Protein AF-A0A165U781-F1 (afdb_monomer_lite)

pLDDT: mean 75.06, std 23.75, range [28.5, 98.06]

Radius of gyration: 26.91 Å; chains: 1; bounding box: 70×57×86 Å

Foldseek 3Di:
DDDDDDDDDDDDDDDDDDDDDDDDDDDDDDDDDDDDDDDDDDPPDPPPPPPPDPPDDDDDPCVVQPQWDWDAQVVVCVVVVDQALAPLGDGRVVLVVVVWTWTARPVQRKIWIKDQDQAPPPRGRMDIWIDHNNATACPVQFPDKDWAPAQDQDLLVVQQVVLQVCCVPPVVVSVQQVQADPVNPGGGSAFRCDADPVNHRQWGWAAGQVRTMITIGGPVVDVSRPPRGHRSHD

Secondary structure (DSSP, 8-state):
---------------------------------------S-PPPP--------PPPPPPPGGGG-TT-EEE-HHHHHHHHSSSSSSTTSPPHHHHHHTT-EEEEETTTTEEEEEEE---TTT--SEEEEEEETTEE--GGGEEEEEE-S---S-HHHHHHHHHHHHHHH-HHHHHHTT-B-TTSSSB-SSS---B-TTS-BSEEEEE-TTSSEEEEEEHHHHHHSTT-S--S--

Structure (mmCIF, N/CA/C/O backbone):
data_AF-A0A165U781-F1
#
_entry.id   AF-A0A165U781-F1
#
loop_
_atom_site.group_PDB
_atom_site.id
_atom_site.type_symbol
_atom_site.label_atom_id
_atom_site.label_alt_id
_atom_site.label_comp_id
_atom_site.label_asym_id
_atom_site.label_entity_id
_atom_site.label_seq_id
_atom_site.pdbx_PDB_ins_code
_atom_site.Cartn_x
_atom_site.Cartn_y
_atom_site.Cartn_z
_atom_site.occupancy
_atom_site.B_iso_or_equiv
_atom_site.auth_seq_id
_atom_site.auth_comp_id
_atom_site.auth_asym_id
_atom_site.auth_atom_id
_atom_site.pdbx_PDB_model_num
ATOM 1 N N . MET A 1 1 ? 50.140 -21.706 -36.410 1.00 36.38 1 MET A N 1
ATOM 2 C CA . MET A 1 1 ? 50.525 -22.223 -35.077 1.00 36.38 1 MET A CA 1
ATOM 3 C C . MET A 1 1 ? 49.752 -21.396 -34.053 1.00 36.38 1 MET A C 1
ATOM 5 O O . MET A 1 1 ? 49.933 -20.193 -34.049 1.00 36.38 1 MET A O 1
ATOM 9 N N . ALA A 1 2 ? 48.592 -21.900 -33.607 1.00 35.91 2 ALA A N 1
ATOM 10 C CA . ALA A 1 2 ? 48.326 -22.476 -32.269 1.00 35.91 2 ALA A CA 1
ATOM 11 C C . ALA A 1 2 ? 48.267 -21.397 -31.165 1.00 35.91 2 ALA A C 1
ATOM 13 O O . ALA A 1 2 ? 49.203 -20.626 -31.047 1.00 35.91 2 ALA A O 1
ATOM 14 N N . LYS A 1 3 ? 47.258 -21.278 -30.295 1.00 32.19 3 LYS A N 1
ATOM 15 C CA . LYS A 1 3 ? 45.955 -21.936 -30.074 1.00 32.19 3 LYS A CA 1
ATOM 16 C C . LYS A 1 3 ? 45.209 -21.013 -29.083 1.00 32.19 3 LYS A C 1
ATOM 18 O O . LYS A 1 3 ? 45.842 -20.516 -28.157 1.00 32.19 3 LYS A O 1
ATOM 23 N N . ALA A 1 4 ? 43.901 -20.806 -29.238 1.00 40.91 4 ALA A N 1
ATOM 24 C CA . ALA A 1 4 ? 43.060 -20.287 -28.152 1.00 40.91 4 ALA A CA 1
ATOM 25 C C . ALA A 1 4 ? 42.870 -21.361 -27.062 1.00 40.91 4 ALA A C 1
ATOM 27 O O . ALA A 1 4 ? 43.065 -22.553 -27.335 1.00 40.91 4 ALA A O 1
ATOM 28 N N . PRO A 1 5 ? 42.379 -20.964 -25.879 1.00 43.28 5 PRO A N 1
ATOM 29 C CA . PRO A 1 5 ? 41.155 -21.611 -25.423 1.00 43.28 5 PRO A CA 1
ATOM 30 C C . PRO A 1 5 ? 40.066 -20.635 -24.960 1.00 43.28 5 PRO A C 1
ATOM 32 O O . PRO A 1 5 ? 40.296 -19.642 -24.276 1.00 43.28 5 PRO A O 1
ATOM 35 N N . SER A 1 6 ? 38.853 -21.007 -25.358 1.00 33.31 6 SER A N 1
ATOM 36 C CA . SER A 1 6 ? 37.543 -20.625 -24.842 1.00 33.31 6 SER A CA 1
ATOM 37 C C . SER A 1 6 ? 37.203 -21.352 -23.536 1.00 33.31 6 SER A C 1
ATOM 39 O O . SER A 1 6 ? 37.599 -22.507 -23.416 1.00 33.31 6 SER A O 1
ATOM 41 N N . SER A 1 7 ? 36.357 -20.744 -22.690 1.00 32.75 7 SER A N 1
ATOM 42 C CA . SER A 1 7 ? 35.193 -21.325 -21.961 1.00 32.75 7 SER A CA 1
ATOM 43 C C . SER A 1 7 ? 35.008 -20.589 -20.623 1.00 32.75 7 SER A C 1
ATOM 45 O O . SER A 1 7 ? 35.910 -20.585 -19.797 1.00 32.75 7 SER A O 1
ATOM 47 N N . ALA A 1 8 ? 33.955 -19.790 -20.433 1.00 32.81 8 ALA A N 1
ATOM 48 C CA . ALA A 1 8 ? 32.618 -20.209 -19.990 1.00 32.81 8 ALA A CA 1
ATOM 49 C C . ALA A 1 8 ? 32.617 -20.882 -18.602 1.00 32.81 8 ALA A C 1
ATOM 51 O O . ALA A 1 8 ? 32.912 -22.065 -18.487 1.00 32.81 8 ALA A O 1
ATOM 52 N N . ALA A 1 9 ? 32.194 -20.142 -17.572 1.00 33.59 9 ALA A N 1
ATOM 53 C CA . ALA A 1 9 ? 31.744 -20.703 -16.300 1.00 33.59 9 ALA A CA 1
ATOM 54 C C . ALA A 1 9 ? 30.289 -20.270 -16.063 1.00 33.59 9 ALA A C 1
ATOM 56 O O . ALA A 1 9 ? 30.001 -19.149 -15.652 1.00 33.59 9 ALA A O 1
ATOM 57 N N . ARG A 1 10 ? 29.370 -21.180 -16.401 1.00 29.84 10 ARG A N 1
ATOM 58 C CA . ARG A 1 10 ? 27.983 -21.209 -15.933 1.00 29.84 10 ARG A CA 1
ATOM 59 C C . ARG A 1 10 ? 27.985 -22.027 -14.643 1.00 29.84 10 ARG A C 1
ATOM 61 O O . ARG A 1 10 ? 28.418 -23.171 -14.695 1.00 29.84 10 ARG A O 1
ATOM 68 N N . ASN A 1 11 ? 27.472 -21.496 -13.536 1.00 34.00 11 ASN A N 1
ATOM 69 C CA . ASN A 1 11 ? 27.110 -22.328 -12.386 1.00 34.00 11 ASN A CA 1
ATOM 70 C C . ASN A 1 11 ? 25.587 -22.458 -12.324 1.00 34.00 11 ASN A C 1
ATOM 72 O O . ASN A 1 11 ? 24.882 -21.554 -11.880 1.00 34.00 11 ASN A O 1
ATOM 76 N N . ALA A 1 12 ? 25.111 -23.597 -12.826 1.00 34.72 12 ALA A N 1
ATOM 77 C CA . ALA A 1 12 ? 23.836 -24.206 -12.469 1.00 34.72 12 ALA A CA 1
ATOM 78 C C . ALA A 1 12 ? 24.058 -25.117 -11.243 1.00 34.72 12 ALA A C 1
ATOM 80 O O . ALA A 1 12 ? 25.165 -25.609 -11.035 1.00 34.72 12 ALA A O 1
ATOM 81 N N . GLY A 1 13 ? 23.026 -25.275 -10.412 1.00 28.66 13 GLY A N 1
ATOM 82 C CA . GLY A 1 13 ? 23.136 -25.784 -9.042 1.00 28.66 13 GLY A CA 1
ATOM 83 C C . GLY A 1 13 ? 22.964 -27.290 -8.830 1.00 28.66 13 GLY A C 1
ATOM 84 O O . GLY A 1 13 ? 22.959 -28.060 -9.778 1.00 28.66 13 GLY A O 1
ATOM 85 N N . GLN A 1 14 ? 22.813 -27.658 -7.550 1.00 33.97 14 GLN A N 1
ATOM 86 C CA . GLN A 1 14 ? 22.160 -28.846 -6.954 1.00 33.97 14 GLN A CA 1
ATOM 87 C C . GLN A 1 14 ? 22.573 -28.876 -5.466 1.00 33.97 14 GLN A C 1
ATOM 89 O O . GLN A 1 14 ? 23.747 -28.748 -5.147 1.00 33.97 14 GLN A O 1
ATOM 94 N N . ALA A 1 15 ? 21.641 -28.724 -4.521 1.00 33.38 15 ALA A N 1
ATOM 95 C CA . ALA A 1 15 ? 20.862 -29.789 -3.873 1.00 33.38 15 ALA A CA 1
ATOM 96 C C . ALA A 1 15 ? 21.720 -30.786 -3.066 1.00 33.38 15 ALA A C 1
ATOM 98 O O . ALA A 1 15 ? 22.524 -31.521 -3.627 1.00 33.38 15 ALA A O 1
ATOM 99 N N . GLY A 1 16 ? 21.487 -30.851 -1.749 1.00 30.92 16 GLY A N 1
ATOM 100 C CA . GLY A 1 16 ? 22.090 -31.856 -0.873 1.00 30.92 16 GLY A CA 1
ATOM 101 C C . GLY A 1 16 ? 21.626 -31.750 0.580 1.00 30.92 16 GLY A C 1
ATOM 102 O O . GLY A 1 16 ? 22.314 -31.175 1.415 1.00 30.92 16 GLY A O 1
ATOM 103 N N . LEU A 1 17 ? 20.453 -32.318 0.874 1.00 33.53 17 LEU A N 1
ATOM 104 C CA . LEU A 1 17 ? 20.051 -32.746 2.217 1.00 33.53 17 LEU A CA 1
ATOM 105 C C . LEU A 1 17 ? 21.081 -33.752 2.752 1.00 33.53 17 LEU A C 1
ATOM 107 O O . LEU A 1 17 ? 21.297 -34.785 2.122 1.00 33.53 17 LEU A O 1
ATOM 111 N N . ILE A 1 18 ? 21.652 -33.506 3.933 1.00 40.34 18 ILE A N 1
ATOM 112 C CA . ILE A 1 18 ? 22.338 -34.548 4.707 1.00 40.34 18 ILE A CA 1
ATOM 113 C C . ILE A 1 18 ? 21.689 -34.629 6.085 1.00 40.34 18 ILE A C 1
ATOM 115 O O . ILE A 1 18 ? 21.913 -33.806 6.969 1.00 40.34 18 ILE A O 1
ATOM 119 N N . ALA A 1 19 ? 20.862 -35.660 6.239 1.00 37.53 19 ALA A N 1
ATOM 120 C CA . ALA A 1 19 ? 20.465 -36.206 7.521 1.00 37.53 19 ALA A CA 1
ATOM 121 C C . ALA A 1 19 ? 21.636 -37.012 8.104 1.00 37.53 19 ALA A C 1
ATOM 123 O O . ALA A 1 19 ? 22.168 -37.904 7.446 1.00 37.53 19 ALA A O 1
ATOM 124 N N . GLY A 1 20 ? 22.005 -36.734 9.355 1.00 35.28 20 GLY A N 1
ATOM 125 C CA . GLY A 1 20 ? 22.945 -37.540 10.130 1.00 35.28 20 GLY A CA 1
ATOM 126 C C . GLY A 1 20 ? 22.357 -37.881 11.496 1.00 35.28 20 GLY A C 1
ATOM 127 O O . GLY A 1 20 ? 22.371 -37.053 12.401 1.00 35.28 20 GLY A O 1
ATOM 128 N N . ARG A 1 21 ? 21.837 -39.105 11.651 1.00 35.78 21 ARG A N 1
ATOM 129 C CA . ARG A 1 21 ? 21.596 -39.753 12.954 1.00 35.78 21 ARG A CA 1
ATOM 130 C C . ARG A 1 21 ? 22.806 -40.619 13.315 1.00 35.78 21 ARG A C 1
ATOM 132 O O . ARG A 1 21 ? 23.183 -41.463 12.507 1.00 35.78 21 ARG A O 1
ATOM 139 N N . LYS A 1 22 ? 23.310 -40.481 14.546 1.00 39.16 22 LYS A N 1
ATOM 140 C CA . LYS A 1 22 ? 23.867 -41.525 15.448 1.00 39.16 22 LYS A CA 1
ATOM 141 C C . LYS A 1 22 ? 24.283 -40.809 16.749 1.00 39.16 22 LYS A C 1
ATOM 143 O O . LYS A 1 22 ? 25.059 -39.871 16.680 1.00 39.16 22 LYS A O 1
ATOM 148 N N . ALA A 1 23 ? 23.592 -40.970 17.879 1.00 34.06 23 ALA A N 1
ATOM 149 C CA . ALA A 1 23 ? 23.530 -42.114 18.801 1.00 34.06 23 ALA A CA 1
ATOM 150 C C . ALA A 1 23 ? 24.778 -42.273 19.700 1.00 34.06 23 ALA A C 1
ATOM 152 O O . ALA A 1 23 ? 25.828 -42.675 19.213 1.00 34.06 23 ALA A O 1
ATOM 153 N N . GLY A 1 24 ? 24.568 -42.072 21.012 1.00 28.50 24 GLY A N 1
ATOM 154 C CA . GLY A 1 24 ? 25.141 -42.890 22.094 1.00 28.50 24 GLY A CA 1
ATOM 155 C C . GLY A 1 24 ? 26.346 -42.337 22.865 1.00 28.50 24 GLY A C 1
ATOM 156 O O . GLY A 1 24 ? 27.416 -42.177 22.291 1.00 28.50 24 GLY A O 1
ATOM 157 N N . GLY A 1 25 ? 26.192 -42.167 24.187 1.00 29.12 25 GLY A N 1
ATOM 158 C CA . GLY A 1 25 ? 27.313 -42.087 25.136 1.00 29.12 25 GLY A CA 1
ATOM 159 C C . GLY A 1 25 ? 27.003 -41.358 26.448 1.00 29.12 25 GLY A C 1
ATOM 160 O O . GLY A 1 25 ? 27.293 -40.174 26.568 1.00 29.12 25 GLY A O 1
ATOM 161 N N . GLU A 1 26 ? 26.422 -42.065 27.422 1.00 35.25 26 GLU A N 1
ATOM 162 C CA . GLU A 1 26 ? 26.270 -41.643 28.825 1.00 35.25 26 GLU A CA 1
ATOM 163 C C . GLU A 1 26 ? 27.614 -41.369 29.522 1.00 35.25 26 GLU A C 1
ATOM 165 O O . GLU A 1 26 ? 28.570 -42.122 29.350 1.00 35.25 26 GLU A O 1
ATOM 170 N N . ALA A 1 27 ? 27.626 -40.401 30.445 1.00 38.78 27 ALA A N 1
ATOM 171 C CA . ALA A 1 27 ? 28.358 -40.533 31.705 1.00 38.78 27 ALA A CA 1
ATOM 172 C C . ALA A 1 27 ? 27.683 -39.692 32.799 1.00 38.78 27 ALA A C 1
ATOM 174 O O . ALA A 1 27 ? 27.652 -38.463 32.762 1.00 38.78 27 ALA A O 1
ATOM 175 N N . ALA A 1 28 ? 27.128 -40.407 33.771 1.00 37.09 28 ALA A N 1
ATOM 176 C CA . ALA A 1 28 ? 26.510 -39.906 34.983 1.00 37.09 28 ALA A CA 1
ATOM 177 C C . ALA A 1 28 ? 27.501 -39.195 35.916 1.00 37.09 28 ALA A C 1
ATOM 179 O O . ALA A 1 28 ? 28.633 -39.648 36.079 1.00 37.09 28 ALA A O 1
ATOM 180 N N . ARG A 1 29 ? 27.008 -38.201 36.667 1.00 34.09 29 ARG A N 1
ATOM 181 C CA . ARG A 1 29 ? 27.360 -38.019 38.085 1.00 34.09 29 ARG A CA 1
ATOM 182 C C . ARG A 1 29 ? 26.133 -37.573 38.883 1.00 34.09 29 ARG A C 1
ATOM 184 O O . ARG A 1 29 ? 25.660 -36.450 38.751 1.00 34.09 29 ARG A O 1
ATOM 191 N N . LEU A 1 30 ? 25.644 -38.495 39.711 1.00 35.12 30 LEU A N 1
ATOM 192 C CA . LEU A 1 30 ? 24.785 -38.238 40.864 1.00 35.12 30 LEU A CA 1
ATOM 193 C C . LEU A 1 30 ? 25.533 -37.400 41.914 1.00 35.12 30 LEU A C 1
ATOM 195 O O . LEU A 1 30 ? 26.701 -37.674 42.182 1.00 35.12 30 LEU A O 1
ATOM 199 N N . ASN A 1 31 ? 24.837 -36.478 42.584 1.00 35.00 31 ASN A N 1
ATOM 200 C CA . ASN A 1 31 ? 24.533 -36.607 44.018 1.00 35.00 31 ASN A CA 1
ATOM 201 C C . ASN A 1 31 ? 23.748 -35.397 44.539 1.00 35.00 31 ASN A C 1
ATOM 203 O O . ASN A 1 31 ? 24.154 -34.253 44.371 1.00 35.00 31 ASN A O 1
ATOM 207 N N . GLY A 1 32 ? 22.644 -35.684 45.225 1.00 31.70 32 GLY A N 1
ATOM 208 C CA . GLY A 1 32 ? 21.801 -34.693 45.888 1.00 31.70 32 GLY A CA 1
ATOM 209 C C . GLY A 1 32 ? 20.478 -35.300 46.339 1.00 31.70 32 GLY A C 1
ATOM 210 O O . GLY A 1 32 ? 19.420 -34.897 45.876 1.00 31.70 32 GLY A O 1
ATOM 211 N N . MET A 1 33 ? 20.550 -36.327 47.190 1.00 31.27 33 MET A N 1
ATOM 212 C CA . MET A 1 33 ? 19.399 -36.892 47.899 1.00 31.27 33 MET A CA 1
ATOM 213 C C . MET A 1 33 ? 18.635 -35.805 48.667 1.00 31.27 33 MET A C 1
ATOM 215 O O . MET A 1 33 ? 19.245 -35.033 49.395 1.00 31.27 33 MET A O 1
ATOM 219 N N . THR A 1 34 ? 17.304 -35.857 48.644 1.00 35.84 34 THR A N 1
ATOM 220 C CA . THR A 1 34 ? 16.501 -35.911 49.879 1.00 35.84 34 THR A CA 1
ATOM 221 C C . THR A 1 34 ? 15.148 -36.560 49.589 1.00 35.84 34 THR A C 1
ATOM 223 O O . THR A 1 34 ? 14.482 -36.282 48.597 1.00 35.84 34 THR A O 1
ATOM 226 N N . ASN A 1 35 ? 14.785 -37.494 50.465 1.00 35.50 35 ASN A N 1
ATOM 227 C CA . ASN A 1 35 ? 13.560 -38.279 50.427 1.00 35.50 35 ASN A CA 1
ATOM 228 C C . ASN A 1 35 ? 12.361 -37.447 50.902 1.00 35.50 35 ASN A C 1
ATOM 230 O O . ASN A 1 35 ? 12.387 -36.950 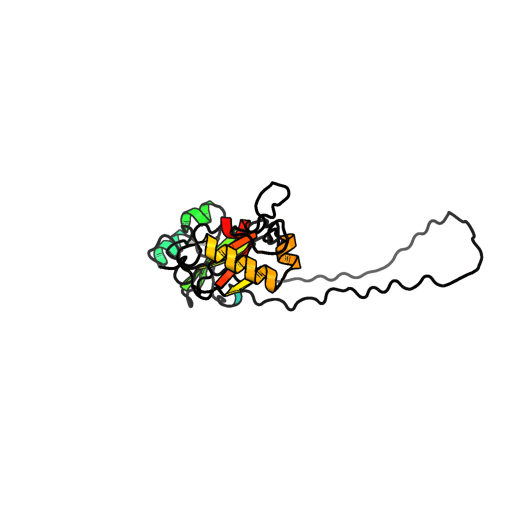52.026 1.00 35.50 35 ASN A O 1
ATOM 234 N N . ILE A 1 36 ? 11.268 -37.425 50.134 1.00 44.25 36 ILE A N 1
ATOM 235 C CA . ILE A 1 36 ? 9.923 -37.147 50.662 1.00 44.25 36 ILE A CA 1
ATOM 236 C C . ILE A 1 36 ? 9.016 -38.317 50.268 1.00 44.25 36 ILE A C 1
ATOM 238 O O . ILE A 1 36 ? 8.778 -38.592 49.094 1.00 44.25 36 ILE A O 1
ATOM 242 N N . LYS A 1 37 ? 8.560 -39.060 51.283 1.00 36.00 37 LYS A N 1
ATOM 243 C CA . LYS A 1 37 ? 7.610 -40.171 51.163 1.00 36.00 37 LYS A CA 1
ATOM 244 C C . LYS A 1 37 ? 6.183 -39.642 50.962 1.00 36.00 37 LYS A C 1
ATOM 246 O O . LYS A 1 37 ? 5.750 -38.768 51.698 1.00 36.00 37 LYS A O 1
ATOM 251 N N . LYS A 1 38 ? 5.471 -40.298 50.036 1.00 42.16 38 LYS A N 1
ATOM 252 C CA . LYS A 1 38 ? 4.045 -40.692 50.050 1.00 42.16 38 LYS A CA 1
ATOM 253 C C . LYS A 1 38 ? 3.028 -39.723 50.680 1.00 42.16 38 LYS A C 1
ATOM 255 O O . LYS A 1 38 ? 2.851 -39.727 51.892 1.00 42.16 38 LYS A O 1
ATOM 260 N N . ASN A 1 39 ? 2.232 -39.070 49.832 1.00 38.84 39 ASN A N 1
ATOM 261 C CA . ASN A 1 39 ? 0.776 -39.273 49.701 1.00 38.84 39 ASN A CA 1
ATOM 262 C C . ASN A 1 39 ? 0.147 -38.095 48.944 1.00 38.84 39 ASN A C 1
ATOM 264 O O . ASN A 1 39 ? 0.356 -36.946 49.314 1.00 38.84 39 ASN A O 1
ATOM 268 N N . GLY A 1 40 ? -0.704 -38.402 47.962 1.00 36.06 40 GLY A N 1
ATOM 269 C CA . GLY A 1 40 ? -1.699 -37.461 47.445 1.00 36.06 40 GLY A CA 1
ATOM 270 C C . GLY A 1 40 ? -1.471 -37.007 46.006 1.00 36.06 40 GLY A C 1
ATOM 271 O O . GLY A 1 40 ? -0.558 -36.243 45.742 1.00 36.06 40 GLY A O 1
ATOM 272 N N . LYS A 1 41 ? -2.391 -37.447 45.135 1.00 35.94 41 LYS A N 1
ATOM 273 C CA . LYS A 1 41 ? -2.795 -36.842 43.854 1.00 35.94 41 LYS A CA 1
ATOM 274 C C . LYS A 1 41 ? -1.693 -36.656 42.796 1.00 35.94 41 LYS A C 1
ATOM 276 O O . LYS A 1 41 ? -0.769 -35.869 42.951 1.00 35.94 41 LYS A O 1
ATOM 281 N N . ALA A 1 42 ? -1.846 -37.356 41.669 1.00 40.97 42 ALA A N 1
ATOM 282 C CA . ALA A 1 42 ? -1.139 -36.995 40.445 1.00 40.97 42 ALA A CA 1
ATOM 283 C C . ALA A 1 42 ? -1.383 -35.498 40.153 1.00 40.97 42 ALA A C 1
ATOM 285 O O . ALA A 1 42 ? -2.527 -35.058 40.306 1.00 40.97 42 ALA A O 1
ATOM 286 N N . PRO A 1 43 ? -0.356 -34.710 39.789 1.00 43.72 43 PRO A N 1
ATOM 287 C CA . PRO A 1 43 ? -0.583 -33.354 39.318 1.00 43.72 43 PRO A CA 1
ATOM 288 C C . PRO A 1 43 ? -1.440 -33.433 38.057 1.00 43.72 43 PRO A C 1
ATOM 290 O O . PRO A 1 43 ? -1.145 -34.222 37.155 1.00 43.72 43 PRO A O 1
ATOM 293 N N . ASP A 1 44 ? -2.520 -32.652 38.042 1.00 39.34 44 ASP A N 1
ATOM 294 C CA . ASP A 1 44 ? -3.390 -32.508 36.884 1.00 39.34 44 ASP A CA 1
ATOM 295 C C . ASP A 1 44 ? -2.528 -32.230 35.652 1.00 39.34 44 ASP A C 1
ATOM 297 O O . ASP A 1 44 ? -1.677 -31.334 35.634 1.00 39.34 44 ASP A O 1
ATOM 301 N N . VAL A 1 45 ? -2.719 -33.073 34.642 1.00 42.94 45 VAL A N 1
ATOM 302 C CA . VAL A 1 45 ? -2.111 -32.919 33.329 1.00 42.94 45 VAL A CA 1
ATOM 303 C C . VAL A 1 45 ? -2.518 -31.537 32.837 1.00 42.94 45 VAL A C 1
ATOM 305 O O . VAL A 1 45 ? -3.705 -31.258 32.686 1.00 42.94 45 VAL A O 1
ATOM 308 N N . ILE A 1 46 ? -1.534 -30.660 32.645 1.00 38.91 46 ILE A N 1
ATOM 309 C CA . ILE A 1 46 ? -1.744 -29.353 32.031 1.00 38.91 46 ILE A CA 1
ATOM 310 C C . ILE A 1 46 ? -2.291 -29.630 30.633 1.00 38.91 46 ILE A C 1
ATOM 312 O O . ILE A 1 46 ? -1.565 -30.089 29.746 1.00 38.91 46 ILE A O 1
ATOM 316 N N . ASP A 1 47 ? -3.592 -29.402 30.479 1.00 36.31 47 ASP A N 1
ATOM 317 C CA . ASP A 1 47 ? -4.283 -29.446 29.206 1.00 36.31 47 ASP A CA 1
ATOM 318 C C . ASP A 1 47 ? -3.644 -28.395 28.296 1.00 36.31 47 ASP A C 1
ATOM 320 O O . ASP A 1 47 ? -3.806 -27.186 28.460 1.00 36.31 47 ASP A O 1
ATOM 324 N N . SER A 1 48 ? -2.820 -28.870 27.370 1.00 39.34 48 SER A N 1
ATOM 325 C CA . SER A 1 48 ? -2.126 -28.060 26.370 1.00 39.34 48 SER A CA 1
ATOM 326 C C . SER A 1 48 ? -3.016 -27.846 25.141 1.00 39.34 48 SER A C 1
ATOM 328 O O . SER A 1 48 ? -2.536 -27.694 24.016 1.00 39.34 48 SER A O 1
ATOM 330 N N . SER A 1 49 ? -4.335 -27.780 25.336 1.00 40.34 49 SER A N 1
ATOM 331 C CA . SER A 1 49 ? -5.305 -27.421 24.308 1.00 40.34 49 SER A CA 1
ATOM 332 C C . SER A 1 49 ? -5.359 -25.903 24.091 1.00 40.34 49 SER A C 1
ATOM 334 O O . SER A 1 49 ? -6.360 -25.233 24.346 1.00 40.34 49 SER A O 1
ATOM 336 N N . SER A 1 50 ? -4.272 -25.311 23.602 1.00 41.50 50 SER A N 1
ATOM 337 C CA . SER A 1 50 ? -4.354 -24.030 22.879 1.00 41.50 50 SER A CA 1
ATOM 338 C C . SER A 1 50 ? -3.289 -23.936 21.790 1.00 41.50 50 SER A C 1
ATOM 340 O O . SER A 1 50 ? -2.672 -22.892 21.585 1.00 41.50 50 SER A O 1
ATOM 342 N N . ALA A 1 51 ? -3.065 -25.027 21.056 1.00 43.09 51 ALA A N 1
ATOM 343 C CA . ALA A 1 51 ? -2.423 -24.915 19.756 1.00 43.09 51 ALA A CA 1
ATOM 344 C C . ALA A 1 51 ? -3.344 -24.071 18.860 1.00 43.09 51 ALA A C 1
ATOM 346 O O . ALA A 1 51 ? -4.397 -24.540 18.422 1.00 43.09 51 ALA A O 1
ATOM 347 N N . LYS A 1 52 ? -2.981 -22.797 18.637 1.00 42.41 52 LYS A N 1
ATOM 348 C CA . LYS A 1 52 ? -3.614 -21.951 17.618 1.00 42.41 52 LYS A CA 1
ATOM 349 C C . LYS A 1 52 ? -3.643 -22.759 16.326 1.00 42.41 52 LYS A C 1
ATOM 351 O O . LYS A 1 52 ? -2.593 -23.133 15.808 1.00 42.41 52 LYS A O 1
ATOM 356 N N . LYS A 1 53 ? -4.849 -23.059 15.847 1.00 37.47 53 LYS A N 1
ATOM 357 C CA . LYS A 1 53 ? -5.083 -23.687 14.550 1.00 37.47 53 LYS A CA 1
ATOM 358 C C . LYS A 1 53 ? -4.290 -22.883 13.519 1.00 37.47 53 LYS A C 1
ATOM 360 O O . LYS A 1 53 ? -4.546 -21.692 13.374 1.00 37.47 53 LYS A O 1
ATOM 365 N N . ALA A 1 54 ? -3.288 -23.505 12.898 1.00 40.78 54 ALA A N 1
ATOM 366 C CA . ALA A 1 54 ? -2.487 -22.851 11.874 1.00 40.78 54 ALA A CA 1
ATOM 367 C C . ALA A 1 54 ? -3.442 -22.364 10.778 1.00 40.78 54 ALA A C 1
ATOM 369 O O . ALA A 1 54 ? -4.171 -23.170 10.191 1.00 40.78 54 ALA A O 1
ATOM 370 N N . GLU A 1 55 ? -3.510 -21.047 10.581 1.00 45.12 55 GLU A N 1
ATOM 371 C CA . GLU A 1 55 ? -4.278 -20.472 9.484 1.00 45.12 55 GLU A CA 1
ATOM 372 C C . GLU A 1 55 ? -3.738 -21.030 8.168 1.00 45.12 55 GLU A C 1
ATOM 374 O O . GLU A 1 55 ? -2.530 -21.202 7.989 1.00 45.12 55 GLU A O 1
ATOM 379 N N . THR A 1 56 ? -4.649 -21.362 7.256 1.00 46.25 56 THR A N 1
ATOM 380 C CA . THR A 1 56 ? -4.284 -21.781 5.906 1.00 46.25 56 THR A CA 1
ATOM 381 C C . THR A 1 56 ? -3.435 -20.672 5.275 1.00 46.25 56 THR A C 1
ATOM 383 O O . THR A 1 56 ? -3.833 -19.508 5.381 1.00 46.25 56 THR A O 1
ATOM 386 N N . PRO A 1 57 ? -2.288 -20.985 4.640 1.00 56.75 57 PRO A N 1
ATOM 387 C CA . PRO A 1 57 ? -1.460 -19.964 4.012 1.00 56.75 57 PRO A CA 1
ATOM 388 C C . PRO A 1 57 ? -2.306 -19.157 3.029 1.00 56.75 57 PRO A C 1
ATOM 390 O O . PRO A 1 57 ? -2.925 -19.727 2.127 1.00 56.75 57 PRO A O 1
ATOM 393 N N . LYS A 1 58 ? -2.377 -17.838 3.227 1.00 69.44 58 LYS A N 1
ATOM 394 C CA . LYS A 1 58 ? -2.984 -16.944 2.239 1.00 69.44 58 LYS A CA 1
ATOM 395 C C . LYS A 1 58 ? -2.146 -17.036 0.961 1.00 69.44 58 LYS A C 1
ATOM 397 O O . LYS A 1 58 ? -0.921 -16.987 1.039 1.00 69.44 58 LYS A O 1
ATOM 402 N N . LYS A 1 59 ? -2.809 -17.199 -0.188 1.00 81.06 59 LYS A N 1
ATOM 403 C CA . LYS A 1 59 ? -2.169 -17.090 -1.507 1.00 81.06 59 LYS A CA 1
ATOM 404 C C . LYS A 1 59 ? -1.493 -15.717 -1.597 1.00 81.06 59 LYS A C 1
ATOM 406 O O . LYS A 1 59 ? -2.136 -14.733 -1.233 1.00 81.06 59 LYS A O 1
ATOM 411 N N . SER A 1 60 ? -0.241 -15.665 -2.048 1.00 86.31 60 SER A N 1
ATOM 412 C CA . SER A 1 60 ? 0.462 -14.395 -2.238 1.00 86.31 60 SER A CA 1
ATOM 413 C C . SER A 1 60 ? -0.007 -13.741 -3.532 1.00 86.31 60 SER A C 1
ATOM 415 O O . SER A 1 60 ? -0.239 -14.418 -4.534 1.00 86.31 60 SER A O 1
ATOM 417 N N . VAL A 1 61 ? -0.092 -12.415 -3.547 1.00 86.69 61 VAL A N 1
ATOM 418 C CA . VAL A 1 61 ? -0.299 -11.625 -4.768 1.00 86.69 61 VAL A CA 1
ATOM 419 C C . VAL A 1 61 ? 0.790 -11.912 -5.807 1.00 86.69 61 VAL A C 1
ATOM 421 O O . VAL A 1 61 ? 0.533 -11.844 -7.005 1.00 86.69 61 VAL A O 1
ATOM 424 N N . LEU A 1 62 ? 2.003 -12.270 -5.381 1.00 89.50 62 LEU A N 1
ATOM 425 C CA . LEU A 1 62 ? 3.099 -12.611 -6.290 1.00 89.50 62 LEU A CA 1
ATOM 426 C C . LEU A 1 62 ? 2.829 -13.883 -7.103 1.00 89.50 62 LEU A C 1
ATOM 428 O O . LEU A 1 62 ? 3.372 -14.019 -8.199 1.00 89.50 62 LEU A O 1
ATOM 432 N N . ASP A 1 63 ? 1.960 -14.776 -6.617 1.00 91.44 63 ASP A N 1
ATOM 433 C CA . ASP A 1 63 ? 1.563 -15.990 -7.339 1.00 91.44 63 ASP A CA 1
ATOM 434 C C . ASP A 1 63 ? 0.793 -15.666 -8.639 1.00 91.44 63 ASP A C 1
ATOM 436 O O . ASP A 1 63 ? 0.685 -16.522 -9.518 1.00 91.44 63 ASP A O 1
ATOM 440 N N . ASP A 1 64 ? 0.277 -14.438 -8.785 1.00 92.69 64 ASP A N 1
ATOM 441 C CA . ASP A 1 64 ? -0.373 -13.949 -10.010 1.00 92.69 64 ASP A CA 1
ATOM 442 C C . ASP A 1 64 ? 0.627 -13.446 -11.072 1.00 92.69 64 ASP A C 1
ATOM 444 O O . ASP A 1 64 ? 0.229 -13.165 -12.203 1.00 92.69 64 ASP A O 1
ATOM 448 N N . TYR A 1 65 ? 1.925 -13.384 -10.741 1.00 94.31 65 TYR A N 1
ATOM 449 C CA . TYR A 1 65 ? 3.006 -12.914 -11.622 1.00 94.31 65 TYR A CA 1
ATOM 450 C C . TYR A 1 65 ? 4.129 -13.956 -11.761 1.00 94.31 65 TYR A C 1
ATOM 452 O O . TYR A 1 65 ? 5.295 -13.681 -11.444 1.00 94.31 65 TYR A O 1
ATOM 460 N N . PRO A 1 66 ? 3.817 -15.183 -12.221 1.00 95.38 66 PRO A N 1
ATOM 461 C CA . PRO A 1 66 ? 4.774 -16.289 -12.235 1.00 95.38 66 PRO A CA 1
ATOM 462 C C . PRO A 1 66 ? 5.951 -16.064 -13.197 1.00 95.38 66 PRO A C 1
ATOM 464 O O . PRO A 1 66 ? 6.977 -16.737 -13.081 1.00 95.38 66 PRO A O 1
ATOM 467 N N . ASN A 1 67 ? 5.825 -15.126 -14.143 1.00 96.31 67 ASN A N 1
ATOM 468 C CA . ASN A 1 67 ? 6.838 -14.834 -15.153 1.00 96.31 67 ASN A CA 1
ATOM 469 C C . ASN A 1 67 ? 7.665 -13.585 -14.822 1.00 96.31 67 ASN A C 1
ATOM 471 O O . ASN A 1 67 ? 8.521 -13.186 -15.623 1.00 96.31 67 ASN A O 1
ATOM 475 N N . ALA A 1 68 ? 7.467 -13.001 -13.636 1.00 97.06 68 ALA A N 1
ATOM 476 C CA . ALA A 1 68 ? 8.254 -11.888 -13.134 1.00 97.06 68 ALA A CA 1
ATOM 477 C C . ALA A 1 68 ? 9.737 -12.261 -13.012 1.00 97.06 68 ALA A C 1
ATOM 479 O O . ALA A 1 68 ? 10.127 -13.151 -12.252 1.00 97.06 68 ALA A O 1
ATOM 480 N N . LYS A 1 69 ? 10.595 -11.539 -13.736 1.00 97.25 69 LYS A N 1
ATOM 481 C CA . LYS A 1 69 ? 12.051 -11.745 -13.711 1.00 97.25 69 LYS A CA 1
ATOM 482 C C . LYS A 1 69 ? 12.780 -10.481 -13.273 1.00 97.25 69 LYS A C 1
ATOM 484 O O . LYS A 1 69 ? 12.324 -9.394 -13.629 1.00 97.25 69 LYS A O 1
ATOM 489 N N . PRO A 1 70 ? 13.907 -10.603 -12.545 1.00 98.00 70 PRO A N 1
ATOM 490 C CA . PRO A 1 70 ? 14.755 -9.462 -12.226 1.00 98.00 70 PRO A CA 1
ATOM 491 C C . PRO A 1 70 ? 15.138 -8.672 -13.480 1.00 98.00 70 PRO A C 1
ATOM 493 O O . PRO A 1 70 ? 15.453 -9.264 -14.515 1.00 98.00 70 PRO A O 1
ATOM 496 N N . ILE A 1 71 ? 15.118 -7.347 -13.378 1.00 97.94 71 ILE A N 1
ATOM 497 C CA . ILE A 1 71 ? 15.475 -6.422 -14.457 1.00 97.94 71 ILE A CA 1
ATOM 498 C C . ILE A 1 71 ? 16.128 -5.176 -13.857 1.00 97.94 71 ILE A C 1
ATOM 500 O O . ILE A 1 71 ? 15.774 -4.789 -12.745 1.00 97.94 71 ILE A O 1
ATOM 504 N N . SER A 1 72 ? 17.078 -4.564 -14.568 1.00 98.06 72 SER A N 1
ATOM 505 C CA . SER A 1 72 ? 17.670 -3.302 -14.117 1.00 98.06 72 SER A CA 1
ATOM 506 C C . SER A 1 72 ? 16.724 -2.124 -14.365 1.00 98.06 72 SER A C 1
ATOM 508 O O . SER A 1 72 ? 15.904 -2.166 -15.287 1.00 98.06 72 SER A O 1
ATOM 510 N N . ALA A 1 73 ? 16.867 -1.032 -13.611 1.00 97.56 73 ALA A N 1
ATOM 511 C CA . ALA A 1 73 ? 16.096 0.184 -13.857 1.00 97.56 73 ALA A CA 1
ATOM 512 C C . ALA A 1 73 ? 16.309 0.694 -15.282 1.00 97.56 73 ALA A C 1
ATOM 514 O O . ALA A 1 73 ? 15.345 1.054 -15.945 1.00 97.56 73 ALA A O 1
ATOM 515 N N . LYS A 1 74 ? 17.553 0.685 -15.772 1.00 97.62 74 LYS A N 1
ATOM 516 C CA . LYS A 1 74 ? 17.881 1.154 -17.123 1.00 97.62 74 LYS A CA 1
ATOM 517 C C . LYS A 1 74 ? 17.153 0.341 -18.196 1.00 97.62 74 LYS A C 1
ATOM 519 O O . LYS A 1 74 ? 16.535 0.933 -19.076 1.00 97.62 74 LYS A O 1
ATOM 524 N N . ASP A 1 75 ? 17.207 -0.987 -18.110 1.00 97.75 75 ASP A N 1
ATOM 525 C CA . ASP A 1 75 ? 16.564 -1.857 -19.102 1.00 97.75 75 ASP A CA 1
ATOM 526 C C . ASP A 1 75 ? 15.040 -1.728 -19.038 1.00 97.75 75 ASP A C 1
ATOM 528 O O . ASP A 1 75 ? 14.358 -1.807 -20.057 1.00 97.75 75 ASP A O 1
ATOM 532 N N . LEU A 1 76 ? 14.494 -1.503 -17.840 1.00 96.06 76 LEU A N 1
ATOM 533 C CA . LEU A 1 76 ? 13.069 -1.273 -17.654 1.00 96.06 76 LEU A CA 1
ATOM 534 C C . LEU A 1 76 ? 12.627 0.080 -18.233 1.00 96.06 76 LEU A C 1
ATOM 536 O O . LEU A 1 76 ? 11.585 0.138 -18.881 1.00 96.06 76 LEU A O 1
ATOM 540 N N . GLU A 1 77 ? 13.424 1.139 -18.057 1.00 96.31 77 GLU A N 1
ATOM 541 C CA . GLU A 1 77 ? 13.181 2.451 -18.673 1.00 96.31 77 GLU A CA 1
ATOM 542 C C . GLU A 1 77 ? 13.218 2.372 -20.203 1.00 96.31 77 GLU A C 1
ATOM 544 O O . GLU A 1 77 ? 12.333 2.912 -20.863 1.00 96.31 77 GLU A O 1
ATOM 549 N N . GLU A 1 78 ? 14.195 1.662 -20.772 1.00 96.25 78 GLU A N 1
ATOM 550 C CA . GLU A 1 78 ? 14.291 1.434 -22.219 1.00 96.25 78 GLU A CA 1
ATOM 551 C C . GLU A 1 78 ? 13.100 0.620 -22.741 1.00 96.25 78 GLU A C 1
ATOM 553 O O . GLU A 1 78 ? 12.513 0.955 -23.770 1.00 96.25 78 GLU A O 1
ATOM 558 N N . LYS A 1 79 ? 12.699 -0.418 -22.001 1.00 94.38 79 LYS A N 1
ATOM 559 C CA . LYS A 1 79 ? 11.603 -1.309 -22.385 1.00 94.38 79 LYS A CA 1
ATOM 560 C C . LYS A 1 79 ? 10.228 -0.650 -22.304 1.00 94.38 79 LYS A C 1
ATOM 562 O O . LYS A 1 79 ? 9.396 -0.887 -23.175 1.00 94.38 79 LYS A O 1
ATOM 567 N N . LEU A 1 80 ? 9.966 0.113 -21.245 1.00 92.12 80 LEU A N 1
ATOM 568 C CA . LEU A 1 80 ? 8.661 0.736 -21.006 1.00 92.12 80 LEU A CA 1
ATOM 569 C C . LEU A 1 80 ? 8.564 2.154 -21.579 1.00 92.12 80 LEU A C 1
ATOM 571 O O . LEU A 1 80 ? 7.465 2.694 -21.681 1.00 92.12 80 LEU A O 1
ATOM 575 N N . GLY A 1 81 ? 9.693 2.775 -21.934 1.00 93.06 81 GLY A N 1
ATOM 576 C CA . GLY A 1 81 ? 9.743 4.175 -22.358 1.00 93.06 81 GLY A CA 1
ATOM 577 C C . GLY A 1 81 ? 9.345 5.157 -21.249 1.00 93.06 81 GLY A C 1
ATOM 578 O O . GLY A 1 81 ? 8.952 6.287 -21.534 1.00 93.06 81 GLY A O 1
ATOM 579 N N . SER A 1 82 ? 9.402 4.732 -19.983 1.00 90.81 82 SER A N 1
ATOM 580 C CA . SER A 1 82 ? 8.974 5.497 -18.811 1.00 90.81 82 SER A CA 1
ATOM 581 C C . SER A 1 82 ? 9.974 5.356 -17.666 1.00 90.81 82 SER A C 1
ATOM 583 O O . SER A 1 82 ? 10.661 4.351 -17.550 1.00 90.81 82 SER A O 1
ATOM 585 N N . HIS A 1 83 ? 10.032 6.343 -16.769 1.00 93.12 83 HIS A N 1
ATOM 586 C CA . HIS A 1 83 ? 10.943 6.312 -15.611 1.00 93.12 83 HIS A CA 1
ATOM 587 C C . HIS A 1 83 ? 10.358 5.618 -14.365 1.00 93.12 83 HIS A C 1
ATOM 589 O O . HIS A 1 83 ? 10.998 5.588 -13.309 1.00 93.12 83 HIS A O 1
ATOM 595 N N . ASN A 1 84 ? 9.111 5.145 -14.439 1.00 91.19 84 ASN A N 1
ATOM 596 C CA . ASN A 1 84 ? 8.411 4.426 -13.376 1.00 91.19 84 ASN A CA 1
ATOM 597 C C . ASN A 1 84 ? 7.226 3.612 -13.930 1.00 91.19 84 ASN A C 1
ATOM 599 O O . ASN A 1 84 ? 6.838 3.759 -15.091 1.00 91.19 84 ASN A O 1
ATOM 603 N N . ALA A 1 85 ? 6.624 2.777 -13.080 1.00 90.75 85 ALA A N 1
ATOM 604 C CA . ALA A 1 85 ? 5.500 1.911 -13.442 1.00 90.75 85 ALA A CA 1
ATOM 605 C C . ALA A 1 85 ? 4.141 2.635 -13.522 1.00 90.75 85 ALA A C 1
ATOM 607 O O . ALA A 1 85 ? 3.106 1.979 -13.472 1.00 90.75 85 ALA A O 1
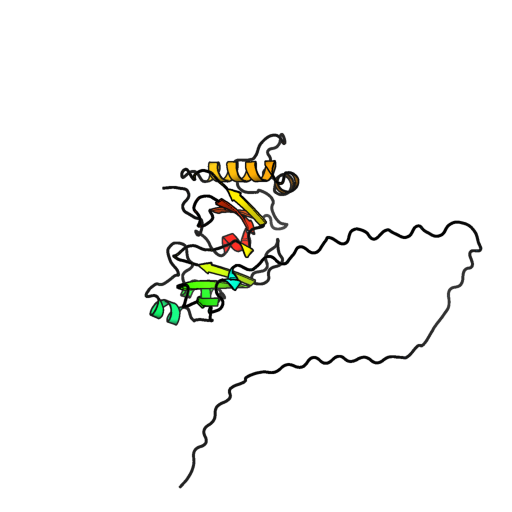ATOM 608 N N . GLY A 1 86 ? 4.133 3.969 -13.620 1.00 86.88 86 GLY A N 1
ATOM 609 C CA . GLY A 1 86 ? 2.940 4.811 -13.692 1.00 86.88 86 GLY A CA 1
ATOM 610 C C . GLY A 1 86 ? 2.869 5.887 -12.600 1.00 86.88 86 GLY A C 1
ATOM 611 O O . GLY A 1 86 ? 3.788 6.034 -11.783 1.00 86.88 86 GLY A O 1
ATOM 612 N N . PRO A 1 87 ? 1.787 6.685 -12.582 1.00 75.69 87 PRO A N 1
ATOM 613 C CA . PRO A 1 87 ? 1.586 7.722 -11.575 1.00 75.69 87 PRO A CA 1
ATOM 614 C C . PRO A 1 87 ? 1.626 7.108 -10.175 1.00 75.69 87 PRO A C 1
ATOM 616 O O . PRO A 1 87 ? 0.969 6.107 -9.932 1.00 75.69 87 PRO A O 1
ATOM 619 N N . ASN A 1 88 ? 2.381 7.709 -9.255 1.00 77.06 88 ASN A N 1
ATOM 620 C CA . ASN A 1 88 ? 2.573 7.231 -7.876 1.00 77.06 88 ASN A CA 1
ATOM 621 C C . ASN A 1 88 ? 3.477 5.998 -7.687 1.00 77.06 88 ASN A C 1
ATOM 623 O O . ASN A 1 88 ? 3.660 5.549 -6.554 1.00 77.06 88 ASN A O 1
ATOM 627 N N . ALA A 1 89 ? 4.086 5.473 -8.751 1.00 88.88 89 ALA A N 1
ATOM 628 C CA . ALA A 1 89 ? 5.143 4.478 -8.624 1.00 88.88 89 ALA A CA 1
ATOM 629 C C . ALA A 1 89 ? 6.506 5.148 -8.346 1.00 88.88 89 ALA A C 1
ATOM 631 O O . ALA A 1 89 ? 6.806 6.199 -8.940 1.00 88.88 89 ALA A O 1
ATOM 632 N N . PRO A 1 90 ? 7.369 4.559 -7.492 1.00 91.19 90 PRO A N 1
ATOM 633 C CA . PRO A 1 90 ? 8.739 5.029 -7.318 1.00 91.19 90 PRO A CA 1
ATOM 634 C C . PRO A 1 90 ? 9.487 5.075 -8.656 1.00 91.19 90 PRO A C 1
ATOM 636 O O . PRO A 1 90 ? 9.301 4.218 -9.519 1.00 91.19 90 PRO A O 1
ATOM 639 N N . LYS A 1 91 ? 10.372 6.060 -8.840 1.00 93.75 91 LYS A N 1
ATOM 640 C CA . LYS A 1 91 ? 11.251 6.073 -10.021 1.00 93.75 91 LYS A CA 1
ATOM 641 C C . LYS A 1 91 ? 12.169 4.858 -9.989 1.00 93.75 91 LYS A C 1
ATOM 643 O O . LYS A 1 91 ? 12.796 4.633 -8.955 1.00 93.75 91 LYS A O 1
ATOM 648 N N . PHE A 1 92 ? 12.291 4.143 -11.105 1.00 95.94 92 PHE A N 1
ATOM 649 C CA . PHE A 1 92 ? 13.070 2.905 -11.186 1.00 95.94 92 PHE A CA 1
ATOM 650 C C . PHE A 1 92 ? 14.505 3.113 -10.696 1.00 95.94 92 PHE A C 1
ATOM 652 O O . PHE A 1 92 ? 14.928 2.477 -9.733 1.00 95.94 92 PHE A O 1
ATOM 659 N N . LYS A 1 93 ? 15.206 4.103 -11.262 1.00 96.50 93 LYS A N 1
ATOM 660 C CA . LYS A 1 93 ? 16.583 4.428 -10.873 1.00 96.50 93 LYS A CA 1
ATOM 661 C C . LYS A 1 93 ? 16.728 4.768 -9.385 1.00 96.50 93 LYS A C 1
ATOM 663 O O . LYS A 1 93 ? 17.588 4.218 -8.710 1.00 96.50 93 LYS A O 1
ATOM 668 N N . LYS A 1 94 ? 15.851 5.629 -8.850 1.00 94.56 94 LYS A N 1
ATOM 669 C CA . LYS A 1 94 ? 15.890 6.003 -7.423 1.00 94.56 94 LYS A CA 1
ATOM 670 C C . LYS A 1 94 ? 15.606 4.812 -6.509 1.00 94.56 94 LYS A C 1
ATOM 672 O O . LYS A 1 94 ? 16.110 4.767 -5.391 1.00 94.56 94 LYS A O 1
ATOM 677 N N . TRP A 1 95 ? 14.764 3.882 -6.957 1.00 95.50 95 TRP A N 1
ATOM 678 C CA . TRP A 1 95 ? 14.440 2.684 -6.199 1.00 95.50 95 TRP A CA 1
ATOM 679 C C . TRP A 1 95 ? 15.662 1.781 -6.050 1.00 95.50 95 TRP A C 1
ATOM 681 O O . TRP A 1 95 ? 16.027 1.450 -4.920 1.00 95.50 95 TRP A O 1
ATOM 691 N N . GLU A 1 96 ? 16.337 1.472 -7.159 1.00 96.44 96 GLU A N 1
ATOM 692 C CA . GLU A 1 96 ? 17.579 0.689 -7.149 1.00 96.44 96 GLU A CA 1
ATOM 693 C C . GLU A 1 96 ? 18.687 1.369 -6.340 1.00 96.44 96 GLU A C 1
ATOM 695 O O . GLU A 1 96 ? 19.289 0.738 -5.475 1.00 96.44 96 GLU A O 1
ATOM 700 N N . GLU A 1 97 ? 18.899 2.676 -6.531 1.00 96.06 97 GLU A N 1
ATOM 701 C CA . GLU A 1 97 ? 19.878 3.463 -5.761 1.00 96.06 97 GLU A CA 1
ATOM 702 C C . GLU A 1 97 ? 19.596 3.439 -4.251 1.00 96.06 97 GLU A C 1
ATOM 704 O O . GLU A 1 97 ? 20.512 3.538 -3.438 1.00 96.06 97 GLU A O 1
ATOM 709 N N . SER A 1 98 ? 18.331 3.268 -3.855 1.00 93.12 98 SER A N 1
ATOM 710 C CA . SER A 1 98 ? 17.934 3.131 -2.452 1.00 93.12 98 SER A CA 1
ATOM 711 C C . SER A 1 98 ? 18.136 1.720 -1.876 1.00 93.12 98 SER A C 1
ATOM 713 O O . SER A 1 98 ? 17.717 1.468 -0.740 1.00 93.12 98 SER A O 1
ATOM 715 N N . GLY A 1 99 ? 18.719 0.798 -2.651 1.00 94.62 99 GLY A N 1
ATOM 716 C CA . GLY A 1 99 ? 18.915 -0.612 -2.303 1.00 94.62 99 GLY A CA 1
ATOM 717 C C . GLY A 1 99 ? 17.710 -1.513 -2.597 1.00 94.62 99 GLY A C 1
ATOM 718 O O . GLY A 1 99 ? 17.632 -2.617 -2.059 1.00 94.62 99 GLY A O 1
ATOM 719 N N . GLY A 1 100 ? 16.745 -1.037 -3.388 1.00 95.88 100 GLY A N 1
ATOM 720 C CA . GLY A 1 100 ? 15.641 -1.855 -3.889 1.00 95.88 100 GLY A CA 1
ATOM 721 C C . GLY A 1 100 ? 16.039 -2.678 -5.117 1.00 95.88 100 GLY A C 1
ATOM 722 O O . GLY A 1 100 ? 17.072 -2.437 -5.734 1.00 95.88 100 GLY A O 1
ATOM 723 N N . TRP A 1 101 ? 15.201 -3.638 -5.493 1.00 97.38 101 TRP A N 1
ATOM 724 C CA . TRP A 1 101 ? 15.299 -4.372 -6.755 1.00 97.38 101 TRP A CA 1
ATOM 725 C C . TRP A 1 101 ? 13.989 -4.278 -7.529 1.00 97.38 101 TRP A C 1
ATOM 727 O O . TRP A 1 101 ? 12.938 -3.949 -6.973 1.00 97.38 101 TRP A O 1
ATOM 737 N N . LEU A 1 102 ? 14.064 -4.566 -8.824 1.00 97.62 102 LEU A N 1
ATOM 738 C CA . LEU A 1 102 ? 12.929 -4.549 -9.733 1.00 97.62 102 LEU A CA 1
ATOM 739 C C . LEU A 1 102 ? 12.772 -5.924 -10.378 1.00 97.62 102 LEU A C 1
ATOM 741 O O . LEU A 1 102 ? 13.754 -6.578 -10.741 1.00 97.62 102 LEU A O 1
ATOM 745 N N . LYS A 1 103 ? 11.524 -6.354 -10.543 1.00 97.88 103 LYS A N 1
ATOM 746 C CA . LYS A 1 103 ? 11.157 -7.445 -11.447 1.00 97.88 103 LYS A CA 1
ATOM 747 C C . LYS A 1 103 ? 10.135 -6.937 -12.453 1.00 97.88 103 LYS A C 1
ATOM 749 O O . LYS A 1 103 ? 9.386 -6.006 -12.166 1.00 97.88 103 LYS A O 1
ATOM 754 N N . HIS A 1 104 ? 10.083 -7.573 -13.612 1.00 97.38 104 HIS A N 1
ATOM 755 C CA . HIS A 1 104 ? 9.075 -7.297 -14.624 1.00 97.38 104 HIS A CA 1
ATOM 756 C C . HIS A 1 104 ? 8.467 -8.602 -15.121 1.00 97.38 104 HIS A C 1
ATOM 758 O O . HIS A 1 104 ? 9.193 -9.507 -15.544 1.00 97.38 104 HIS A O 1
ATOM 764 N N . ASP A 1 105 ? 7.143 -8.681 -15.072 1.00 96.69 105 ASP A N 1
ATOM 765 C CA . ASP A 1 105 ? 6.366 -9.763 -15.660 1.00 96.69 105 ASP A CA 1
ATOM 766 C C . ASP A 1 105 ? 5.872 -9.311 -17.046 1.00 96.69 105 ASP A C 1
ATOM 768 O O . ASP A 1 105 ? 5.067 -8.383 -17.143 1.00 96.69 105 ASP A O 1
ATOM 772 N N . PRO A 1 106 ? 6.382 -9.900 -18.142 1.00 92.88 106 PRO A N 1
ATOM 773 C CA . PRO A 1 106 ? 6.047 -9.456 -19.490 1.00 92.88 106 PRO A CA 1
ATOM 774 C C . PRO A 1 106 ? 4.624 -9.803 -19.933 1.00 92.88 106 PRO A C 1
ATOM 776 O O . PRO A 1 106 ? 4.144 -9.169 -20.868 1.00 92.88 106 PRO A O 1
ATOM 779 N N . ASP A 1 107 ? 3.966 -10.770 -19.296 1.00 93.50 107 ASP A N 1
ATOM 780 C CA . ASP A 1 107 ? 2.647 -11.238 -19.725 1.00 93.50 107 ASP A CA 1
ATOM 781 C C . ASP A 1 107 ? 1.548 -10.335 -19.168 1.00 93.50 107 ASP A C 1
ATOM 783 O O . ASP A 1 107 ? 0.561 -10.036 -19.838 1.00 93.50 107 ASP A O 1
ATOM 787 N N . THR A 1 108 ? 1.747 -9.868 -17.938 1.00 92.31 108 THR A N 1
ATOM 788 C CA . THR A 1 108 ? 0.826 -8.958 -17.245 1.00 92.31 108 THR A CA 1
ATOM 789 C C . THR A 1 108 ? 1.217 -7.486 -17.397 1.00 92.31 108 THR A C 1
ATOM 791 O O . THR A 1 108 ? 0.398 -6.602 -17.145 1.00 92.31 108 THR A O 1
ATOM 794 N N . GLY A 1 109 ? 2.468 -7.208 -17.779 1.00 91.62 109 GLY A N 1
ATOM 795 C CA . GLY A 1 109 ? 3.051 -5.865 -17.771 1.00 91.62 109 GLY A CA 1
ATOM 796 C C . GLY A 1 109 ? 3.329 -5.327 -16.363 1.00 91.62 109 GLY A C 1
ATOM 797 O O . GLY A 1 109 ? 3.574 -4.130 -16.202 1.00 91.62 109 GLY A O 1
ATOM 798 N N . ALA A 1 110 ? 3.266 -6.179 -15.334 1.00 95.06 110 ALA A N 1
ATOM 799 C CA . ALA A 1 110 ? 3.497 -5.766 -13.961 1.00 95.06 110 ALA A CA 1
ATOM 800 C C . ALA A 1 110 ? 4.975 -5.443 -13.718 1.00 95.06 110 ALA A C 1
ATOM 802 O O . ALA A 1 110 ? 5.877 -6.191 -14.110 1.00 95.06 110 ALA A O 1
ATOM 803 N N . VAL A 1 111 ? 5.218 -4.353 -12.992 1.00 96.38 111 VAL A N 1
ATOM 804 C CA . VAL A 1 111 ? 6.531 -4.063 -12.409 1.00 96.38 111 VAL A CA 1
ATOM 805 C C . VAL A 1 111 ? 6.458 -4.305 -10.915 1.00 96.38 111 VAL A C 1
ATOM 807 O O . VAL A 1 111 ? 5.658 -3.683 -10.223 1.00 96.38 111 VAL A O 1
ATOM 810 N N . ILE A 1 112 ? 7.320 -5.173 -10.401 1.00 96.50 112 ILE A N 1
ATOM 811 C CA . ILE A 1 112 ? 7.383 -5.490 -8.977 1.00 96.50 112 ILE A CA 1
ATOM 812 C C . ILE A 1 112 ? 8.554 -4.741 -8.365 1.00 96.50 112 ILE A C 1
ATOM 814 O O . ILE A 1 112 ? 9.703 -4.918 -8.773 1.00 96.50 112 ILE A O 1
ATOM 818 N N . TYR A 1 113 ? 8.249 -3.915 -7.373 1.00 95.62 113 TYR A N 1
ATOM 819 C CA . TYR A 1 113 ? 9.235 -3.186 -6.594 1.00 95.62 113 TYR A CA 1
ATOM 820 C C . TYR A 1 113 ? 9.529 -3.963 -5.321 1.00 95.62 113 TYR A C 1
ATOM 822 O O . TYR A 1 113 ? 8.667 -4.098 -4.451 1.00 95.62 113 TYR A O 1
ATOM 830 N N . GLY A 1 114 ? 10.753 -4.462 -5.219 1.00 94.69 114 GLY A N 1
ATOM 831 C CA . GLY A 1 114 ? 11.226 -5.205 -4.067 1.00 94.69 114 GLY A CA 1
ATOM 832 C C . GLY A 1 114 ? 12.175 -4.389 -3.199 1.00 94.69 114 GLY A C 1
ATOM 833 O O . GLY A 1 114 ? 12.980 -3.614 -3.722 1.00 94.69 114 GLY A O 1
ATOM 834 N N . LYS A 1 115 ? 12.102 -4.537 -1.876 1.00 93.19 115 LYS A N 1
ATOM 835 C CA . LYS A 1 115 ? 13.080 -3.955 -0.949 1.00 93.19 115 LYS A CA 1
ATOM 836 C C . LYS A 1 115 ? 13.164 -4.748 0.346 1.00 93.19 115 LYS A C 1
ATOM 838 O O . LYS A 1 115 ? 12.152 -5.183 0.879 1.00 93.19 115 LYS A O 1
ATOM 843 N N . LYS A 1 116 ? 14.372 -4.882 0.895 1.00 90.38 116 LYS A N 1
ATOM 844 C CA . LYS A 1 116 ? 14.549 -5.416 2.247 1.00 90.38 116 LYS A CA 1
ATOM 845 C C . LYS A 1 116 ? 14.125 -4.364 3.258 1.00 90.38 116 LYS A C 1
ATOM 847 O O . LYS A 1 116 ? 14.601 -3.230 3.213 1.00 90.38 116 LYS A O 1
ATOM 852 N N . ILE A 1 117 ? 13.255 -4.748 4.173 1.00 84.50 117 ILE A N 1
ATOM 853 C CA . ILE A 1 117 ? 12.828 -3.920 5.294 1.00 84.50 117 ILE A CA 1
ATOM 854 C C . ILE A 1 117 ? 12.659 -4.823 6.502 1.00 84.50 117 ILE A C 1
ATOM 856 O O . ILE A 1 117 ? 12.403 -6.003 6.341 1.00 84.50 117 ILE A O 1
ATOM 860 N N . ASN A 1 118 ? 12.829 -4.275 7.699 1.00 75.25 118 ASN A N 1
ATOM 861 C CA . ASN A 1 118 ? 12.410 -4.939 8.920 1.00 75.25 118 ASN A CA 1
ATOM 862 C C . ASN A 1 118 ? 11.115 -4.258 9.377 1.00 75.25 118 ASN A C 1
ATOM 864 O O . ASN A 1 118 ? 11.161 -3.132 9.872 1.00 75.25 118 ASN A O 1
ATOM 868 N N . THR A 1 119 ? 9.961 -4.872 9.105 1.00 69.25 119 THR A N 1
ATOM 869 C CA . THR A 1 119 ? 8.658 -4.313 9.514 1.00 69.25 119 THR A CA 1
ATOM 870 C C . THR A 1 119 ? 8.322 -4.734 10.940 1.00 69.25 119 THR A C 1
ATOM 872 O O . THR A 1 119 ? 8.467 -5.912 11.273 1.00 69.25 119 THR A O 1
ATOM 875 N N . SER A 1 120 ? 7.788 -3.823 11.751 1.00 57.94 120 SER A N 1
ATOM 876 C CA . SER A 1 120 ? 7.479 -4.094 13.161 1.00 57.94 120 SER A CA 1
ATOM 877 C C . SER A 1 120 ? 6.296 -5.050 13.373 1.00 57.94 120 SER A C 1
ATOM 879 O O . SER A 1 120 ? 6.217 -5.681 14.424 1.00 57.94 120 SER A O 1
ATOM 881 N N . THR A 1 121 ? 5.385 -5.193 12.401 1.00 64.50 121 THR A N 1
ATOM 882 C CA . THR A 1 121 ? 4.136 -5.963 12.593 1.00 64.50 121 THR A CA 1
ATOM 883 C C . THR A 1 121 ? 4.211 -7.421 12.160 1.00 64.50 121 THR A C 1
ATOM 885 O O . THR A 1 121 ? 3.691 -8.291 12.858 1.00 64.50 121 THR A O 1
ATOM 888 N N . LYS A 1 122 ? 4.853 -7.702 11.022 1.00 66.00 122 LYS A N 1
ATOM 889 C CA . LYS A 1 122 ? 4.913 -9.050 10.431 1.00 66.00 122 LYS A CA 1
ATOM 890 C C . LYS A 1 122 ? 6.300 -9.681 10.480 1.00 66.00 122 LYS A C 1
ATOM 892 O O . LYS A 1 122 ? 6.439 -10.849 10.139 1.00 66.00 122 LYS A O 1
ATOM 897 N N . GLY A 1 123 ? 7.323 -8.922 10.886 1.00 65.12 123 GLY A N 1
ATOM 898 C CA . GLY A 1 123 ? 8.715 -9.376 10.826 1.00 65.12 123 GLY A CA 1
ATOM 899 C C . GLY A 1 123 ? 9.172 -9.719 9.404 1.00 65.12 123 GLY A C 1
ATOM 900 O O . GLY A 1 123 ? 10.146 -10.450 9.236 1.00 65.12 123 GLY A O 1
ATOM 901 N N . ASN A 1 124 ? 8.459 -9.222 8.385 1.00 65.81 124 ASN A N 1
ATOM 902 C CA . ASN A 1 124 ? 8.843 -9.401 6.994 1.00 65.81 124 ASN A CA 1
ATOM 903 C C . ASN A 1 124 ? 10.218 -8.766 6.801 1.00 65.81 124 ASN A C 1
ATOM 905 O O . ASN A 1 124 ? 10.431 -7.636 7.242 1.00 65.81 124 ASN A O 1
ATOM 909 N N . MET A 1 125 ? 11.119 -9.521 6.173 1.00 69.38 125 MET A N 1
ATOM 910 C CA . MET A 1 125 ? 12.505 -9.127 5.889 1.00 69.38 125 MET A CA 1
ATOM 911 C C . MET A 1 125 ? 12.644 -8.499 4.497 1.00 69.38 125 MET A C 1
ATOM 913 O O . MET A 1 125 ? 13.644 -7.845 4.184 1.00 69.38 125 MET A O 1
ATOM 917 N N . ASP A 1 126 ? 11.633 -8.697 3.662 1.00 84.69 126 ASP A N 1
ATOM 918 C CA . ASP A 1 126 ? 11.479 -8.165 2.327 1.00 84.69 126 ASP A CA 1
ATOM 919 C C . ASP A 1 126 ? 10.017 -7.812 2.046 1.00 84.69 126 ASP A C 1
ATOM 921 O O . ASP A 1 126 ? 9.075 -8.407 2.568 1.00 84.69 126 ASP A O 1
ATOM 925 N N . VAL A 1 127 ? 9.841 -6.779 1.232 1.00 89.12 127 VAL A N 1
ATOM 926 C CA . VAL A 1 127 ? 8.562 -6.393 0.650 1.00 89.12 127 VAL A CA 1
ATOM 927 C C . VAL A 1 127 ? 8.699 -6.470 -0.854 1.00 89.12 127 VAL A C 1
ATOM 929 O O . VAL A 1 127 ? 9.682 -5.976 -1.400 1.00 89.12 127 VAL A O 1
ATOM 932 N N . GLU A 1 128 ? 7.712 -7.051 -1.520 1.00 93.06 128 GLU A N 1
ATOM 933 C CA . GLU A 1 128 ? 7.577 -7.011 -2.969 1.00 93.06 128 GLU A CA 1
ATOM 934 C C . GLU A 1 128 ? 6.165 -6.540 -3.296 1.00 93.06 128 GLU A C 1
ATOM 936 O O . GLU A 1 128 ? 5.186 -7.184 -2.931 1.00 93.06 128 GLU A O 1
ATOM 941 N N . VAL A 1 129 ? 6.062 -5.381 -3.943 1.00 92.69 129 VAL A N 1
ATOM 942 C CA . VAL A 1 129 ? 4.778 -4.765 -4.290 1.00 92.69 129 VAL A CA 1
ATOM 943 C C . VAL A 1 129 ? 4.671 -4.691 -5.811 1.00 92.69 129 VAL A C 1
ATOM 945 O O . VAL A 1 129 ? 5.447 -3.954 -6.437 1.00 92.69 129 VAL A O 1
ATOM 948 N N . PRO A 1 130 ? 3.743 -5.443 -6.429 1.00 93.94 130 PRO A N 1
ATOM 949 C CA . PRO A 1 130 ? 3.454 -5.306 -7.843 1.00 93.94 130 PRO A CA 1
ATOM 950 C C . PRO A 1 130 ? 2.718 -3.997 -8.112 1.00 93.94 130 PRO A C 1
ATOM 952 O O . PRO A 1 130 ? 1.803 -3.609 -7.385 1.00 93.94 130 PRO A O 1
ATOM 955 N N . TYR A 1 131 ? 3.114 -3.341 -9.195 1.00 92.38 131 TYR A N 1
ATOM 956 C CA . TYR A 1 131 ? 2.408 -2.230 -9.803 1.00 92.38 131 TYR A CA 1
ATOM 957 C C . TYR A 1 131 ? 1.798 -2.690 -11.119 1.00 92.38 131 TYR A C 1
ATOM 959 O O . TYR A 1 131 ? 2.516 -3.059 -12.051 1.00 92.38 131 TYR A O 1
ATOM 967 N N . VAL A 1 132 ? 0.472 -2.611 -11.202 1.00 87.50 132 VAL A N 1
ATOM 968 C CA . VAL A 1 132 ? -0.300 -2.911 -12.409 1.00 87.50 132 VAL A CA 1
ATOM 969 C C . VAL A 1 132 ? -1.014 -1.638 -12.838 1.00 87.50 132 VAL A C 1
ATOM 971 O O . VAL A 1 132 ? -1.751 -1.032 -12.059 1.00 87.50 132 VAL A O 1
ATOM 974 N N . ASN A 1 133 ? -0.782 -1.199 -14.077 1.00 81.69 133 ASN A N 1
ATOM 975 C CA . ASN A 1 133 ? -1.363 0.034 -14.623 1.00 81.69 133 ASN A CA 1
ATOM 976 C C . ASN A 1 133 ? -1.144 1.272 -13.722 1.00 81.69 133 ASN A C 1
ATOM 978 O O . ASN A 1 133 ? -2.055 2.080 -13.531 1.00 81.69 133 ASN A O 1
ATOM 982 N N . GLY A 1 134 ? 0.044 1.415 -13.123 1.00 80.69 134 GLY A N 1
ATOM 983 C CA . GLY A 1 134 ? 0.356 2.535 -12.225 1.00 80.69 134 GLY A CA 1
ATOM 984 C C . GLY A 1 134 ? -0.180 2.421 -10.808 1.00 80.69 134 GLY A C 1
ATOM 985 O O . GLY A 1 134 ? -0.001 3.356 -10.035 1.00 80.69 134 GLY A O 1
ATOM 986 N N . LYS A 1 135 ? -0.813 1.309 -10.434 1.00 85.75 135 LYS A N 1
ATOM 987 C CA . LYS A 1 135 ? -1.400 1.144 -9.104 1.00 85.75 135 LYS A CA 1
ATOM 988 C C . LYS A 1 135 ? -0.697 0.021 -8.340 1.00 85.75 135 LYS A C 1
ATOM 990 O O . LYS A 1 135 ? -0.529 -1.052 -8.919 1.00 85.75 135 LYS A O 1
ATOM 995 N N . PRO A 1 136 ? -0.282 0.251 -7.085 1.00 89.38 136 PRO A N 1
ATOM 996 C CA . PRO A 1 136 ? 0.277 -0.805 -6.252 1.00 89.38 136 PRO A CA 1
ATOM 997 C C . PRO A 1 136 ? -0.816 -1.792 -5.836 1.00 89.38 136 PRO A C 1
ATOM 999 O O . PRO A 1 136 ? -1.982 -1.415 -5.716 1.00 89.38 136 PRO A O 1
ATOM 1002 N N . ILE A 1 137 ? -0.419 -3.022 -5.538 1.00 89.94 137 ILE A N 1
ATOM 1003 C CA . ILE A 1 137 ? -1.296 -4.037 -4.954 1.00 89.94 137 ILE A CA 1
ATOM 1004 C C . ILE A 1 137 ? -0.698 -4.453 -3.610 1.00 89.94 137 ILE A C 1
ATOM 1006 O O . ILE A 1 137 ? 0.403 -4.999 -3.551 1.00 89.94 137 ILE A O 1
ATOM 1010 N N . PHE A 1 138 ? -1.402 -4.145 -2.519 1.00 89.44 138 PHE A N 1
ATOM 1011 C CA . PHE A 1 138 ? -0.913 -4.316 -1.143 1.00 89.44 138 PHE A CA 1
ATOM 1012 C C . PHE A 1 138 ? -1.580 -5.472 -0.386 1.00 89.44 138 PHE A C 1
ATOM 1014 O O . PHE A 1 138 ? -1.424 -5.559 0.834 1.00 89.44 138 PHE A O 1
ATOM 1021 N N . ASP A 1 139 ? -2.338 -6.349 -1.050 1.00 88.06 139 ASP A N 1
ATOM 1022 C CA . ASP A 1 139 ? -3.144 -7.376 -0.373 1.00 88.06 139 ASP A CA 1
ATOM 1023 C C . ASP A 1 139 ? -2.305 -8.283 0.549 1.00 88.06 139 ASP A C 1
ATOM 1025 O O . ASP A 1 139 ? -2.735 -8.555 1.670 1.00 88.06 139 ASP A O 1
ATOM 1029 N N . ASP A 1 140 ? -1.066 -8.629 0.178 1.00 86.56 140 ASP A N 1
ATOM 1030 C CA . ASP A 1 140 ? -0.149 -9.419 1.028 1.00 86.56 140 ASP A CA 1
ATOM 1031 C C . ASP A 1 140 ? 0.232 -8.705 2.341 1.00 86.56 140 ASP A C 1
ATOM 1033 O O . ASP A 1 140 ? 0.477 -9.324 3.384 1.00 86.56 140 ASP A O 1
ATOM 1037 N N . PHE A 1 141 ? 0.228 -7.373 2.325 1.00 86.56 141 PHE A N 1
ATOM 1038 C CA . PHE A 1 141 ? 0.555 -6.527 3.472 1.00 86.56 141 PHE A CA 1
ATOM 1039 C C . PHE A 1 141 ? -0.687 -6.007 4.203 1.00 86.56 141 PHE A C 1
ATOM 1041 O O . PHE A 1 141 ? -0.552 -5.250 5.163 1.00 86.56 141 PHE A O 1
ATOM 1048 N N . THR A 1 142 ? -1.881 -6.445 3.801 1.00 89.31 142 THR A N 1
ATOM 1049 C CA . THR A 1 142 ? -3.150 -6.004 4.381 1.00 89.31 142 THR A CA 1
ATOM 1050 C C . THR A 1 142 ? -3.577 -6.908 5.534 1.00 89.31 142 THR A C 1
ATOM 1052 O O . THR A 1 142 ? -3.691 -8.127 5.389 1.00 89.31 142 THR A O 1
ATOM 1055 N N . ASP A 1 143 ? -3.868 -6.299 6.679 1.00 88.94 143 ASP A N 1
ATOM 1056 C CA . ASP A 1 143 ? -4.367 -7.006 7.867 1.00 88.94 143 ASP A CA 1
ATOM 1057 C C . ASP A 1 143 ? -5.884 -6.994 7.945 1.00 88.94 143 ASP A C 1
ATOM 1059 O O . ASP A 1 143 ? -6.507 -7.940 8.425 1.00 88.94 143 ASP A O 1
ATOM 1063 N N . TYR A 1 144 ? -6.486 -5.934 7.418 1.00 93.12 144 TYR A N 1
ATOM 1064 C CA . TYR A 1 144 ? -7.924 -5.797 7.341 1.00 93.12 144 TYR A CA 1
ATOM 1065 C C . TYR A 1 144 ? -8.312 -4.976 6.116 1.00 93.12 144 TYR A C 1
ATOM 1067 O O . TYR A 1 144 ? -7.753 -3.910 5.859 1.00 93.12 144 TYR A O 1
ATOM 1075 N N . ARG A 1 145 ? -9.293 -5.474 5.364 1.00 94.44 145 ARG A N 1
ATOM 1076 C CA . ARG A 1 145 ? -9.872 -4.802 4.202 1.00 94.44 145 ARG A CA 1
ATOM 1077 C C . ARG A 1 145 ? -11.337 -4.530 4.476 1.00 94.44 145 ARG A C 1
ATOM 1079 O O . ARG A 1 145 ? -12.062 -5.431 4.879 1.00 94.44 145 ARG A O 1
ATOM 1086 N N . THR A 1 146 ? -11.787 -3.319 4.180 1.00 94.69 146 THR A N 1
ATOM 1087 C CA . THR A 1 146 ? -13.200 -2.958 4.308 1.00 94.69 146 THR A CA 1
ATOM 1088 C C . THR A 1 146 ? -13.675 -2.124 3.133 1.00 94.69 146 THR A C 1
ATOM 1090 O O . THR A 1 146 ? -12.898 -1.376 2.542 1.00 94.69 146 THR A O 1
ATOM 1093 N N . LYS A 1 147 ? -14.954 -2.256 2.779 1.00 93.25 147 LYS A N 1
ATOM 1094 C CA . LYS A 1 147 ? -15.561 -1.497 1.683 1.00 93.25 147 LYS A CA 1
ATOM 1095 C C . LYS A 1 147 ? -16.046 -0.133 2.165 1.00 93.25 147 LYS A C 1
ATOM 1097 O O . LYS A 1 147 ? -16.598 0.002 3.256 1.00 93.25 147 LYS A O 1
ATOM 1102 N N . ILE A 1 148 ? -15.893 0.866 1.308 1.00 86.56 148 ILE A N 1
ATOM 1103 C CA . ILE A 1 148 ? -16.460 2.202 1.451 1.00 86.56 148 ILE A CA 1
ATOM 1104 C C . ILE A 1 148 ? -17.320 2.466 0.215 1.00 86.56 148 ILE A C 1
ATOM 1106 O O . ILE A 1 148 ? -16.816 2.456 -0.903 1.00 86.56 148 ILE A O 1
ATOM 1110 N N . ASP A 1 149 ? -18.621 2.694 0.426 1.00 78.00 149 ASP A N 1
ATOM 1111 C CA . ASP A 1 149 ? -19.625 2.808 -0.650 1.00 78.00 149 ASP A CA 1
ATOM 1112 C C . ASP A 1 149 ? -19.264 3.836 -1.735 1.00 78.00 149 ASP A C 1
ATOM 1114 O O . ASP A 1 149 ? -19.618 3.661 -2.899 1.00 78.00 149 ASP A O 1
ATOM 1118 N N . SER A 1 150 ? -18.550 4.901 -1.361 1.00 70.44 150 SER A N 1
ATOM 1119 C CA . SER A 1 150 ? -17.990 5.879 -2.294 1.00 70.44 150 SER A CA 1
ATOM 1120 C C . SER A 1 150 ? -16.935 6.747 -1.612 1.00 70.44 150 SER A C 1
ATOM 1122 O O . SER A 1 150 ? -17.203 7.287 -0.535 1.00 70.44 150 SER A O 1
ATOM 1124 N N . PHE A 1 151 ? -15.794 6.962 -2.265 1.00 81.12 151 PHE A N 1
ATOM 1125 C CA . PHE A 1 151 ? -14.835 7.989 -1.858 1.00 81.12 151 PHE A CA 1
ATOM 1126 C C . PHE A 1 151 ? -15.303 9.376 -2.323 1.00 81.12 151 PHE A C 1
ATOM 1128 O O . PHE A 1 151 ? -15.714 9.550 -3.472 1.00 81.12 151 PHE A O 1
ATOM 1135 N N . ASN A 1 152 ? -15.275 10.363 -1.425 1.00 76.38 152 ASN A N 1
ATOM 1136 C CA . ASN A 1 152 ? -15.883 11.690 -1.622 1.00 76.38 152 ASN A CA 1
ATOM 1137 C C . ASN A 1 152 ? -14.859 12.845 -1.717 1.00 76.38 152 ASN A C 1
ATOM 1139 O O . ASN A 1 152 ? -15.206 14.009 -1.515 1.00 76.38 152 ASN A O 1
ATOM 1143 N N . GLY A 1 153 ? -13.589 12.527 -1.934 1.00 77.19 153 GLY A N 1
ATOM 1144 C CA . GLY A 1 153 ? -12.442 13.439 -1.924 1.00 77.19 153 GLY A CA 1
ATOM 1145 C C . GLY A 1 153 ? -11.875 13.699 -0.525 1.00 77.19 153 GLY A C 1
ATOM 1146 O O . GLY A 1 153 ? -10.774 14.233 -0.384 1.00 77.19 153 GLY A O 1
ATOM 1147 N N . LYS A 1 154 ? -12.601 13.339 0.541 1.00 83.69 154 LYS A N 1
ATOM 1148 C CA . LYS A 1 154 ? -12.274 13.712 1.921 1.00 83.69 154 LYS A CA 1
ATOM 1149 C C . LYS A 1 154 ? -11.724 12.518 2.683 1.00 83.69 154 LYS A C 1
ATOM 1151 O O . LYS A 1 154 ? -12.424 11.850 3.435 1.00 83.69 154 LYS A O 1
ATOM 1156 N N . ARG A 1 155 ? -10.402 12.370 2.627 1.00 84.94 155 ARG A N 1
ATOM 1157 C CA . ARG A 1 155 ? -9.637 11.333 3.343 1.00 84.94 155 ARG A CA 1
ATOM 1158 C C . ARG A 1 155 ? -10.050 11.117 4.811 1.00 84.94 155 ARG A C 1
ATOM 1160 O O . ARG A 1 155 ? -10.050 9.989 5.286 1.00 84.94 155 ARG A O 1
ATOM 1167 N N . LYS A 1 156 ? -10.398 12.180 5.549 1.00 87.31 156 LYS A N 1
ATOM 1168 C CA . LYS A 1 156 ? -10.843 12.066 6.954 1.00 87.31 156 LYS A CA 1
ATOM 1169 C C . LYS A 1 156 ? -12.168 11.310 7.103 1.00 87.31 156 LYS A C 1
ATOM 1171 O O . LYS A 1 156 ? -12.337 10.605 8.096 1.00 87.31 156 LYS A O 1
ATOM 1176 N N . ASP A 1 157 ? -13.082 11.463 6.149 1.00 89.75 157 ASP A N 1
ATOM 1177 C CA . ASP A 1 157 ? -14.366 10.760 6.138 1.00 89.75 157 ASP A CA 1
ATOM 1178 C C . ASP A 1 157 ? -14.145 9.280 5.804 1.00 89.75 157 ASP A C 1
ATOM 1180 O O . ASP A 1 157 ? -14.686 8.412 6.491 1.00 89.75 157 ASP A O 1
ATOM 1184 N N . ASP A 1 158 ? -13.262 8.994 4.841 1.00 90.62 158 ASP A N 1
ATOM 1185 C CA . ASP A 1 158 ? -12.865 7.627 4.486 1.00 90.62 158 ASP A CA 1
ATOM 1186 C C . ASP A 1 158 ? -12.243 6.904 5.689 1.00 90.62 158 ASP A C 1
ATOM 1188 O O . ASP A 1 158 ? -12.650 5.797 6.036 1.00 90.62 158 ASP A O 1
ATOM 1192 N N . TYR A 1 159 ? -11.309 7.555 6.392 1.00 92.00 159 TYR A N 1
ATOM 1193 C CA . TYR A 1 159 ? -10.692 7.005 7.603 1.00 92.00 159 TYR A CA 1
ATOM 1194 C C . TYR A 1 159 ? -11.707 6.785 8.719 1.00 92.00 159 TYR A C 1
ATOM 1196 O O . TYR A 1 159 ? -11.679 5.747 9.376 1.00 92.00 159 TYR A O 1
ATOM 1204 N N . GLN A 1 160 ? -12.628 7.731 8.930 1.00 92.81 160 GLN A N 1
ATOM 1205 C CA . GLN A 1 160 ? -13.680 7.560 9.927 1.00 92.81 160 GLN A CA 1
ATOM 1206 C C . GLN A 1 160 ? -14.548 6.340 9.609 1.00 92.81 160 GLN A C 1
ATOM 1208 O O . GLN A 1 160 ? -14.867 5.567 10.513 1.00 92.81 160 GLN A O 1
ATOM 1213 N N . LYS A 1 161 ? -14.927 6.159 8.341 1.00 93.25 161 LYS A N 1
ATOM 1214 C CA . LYS A 1 16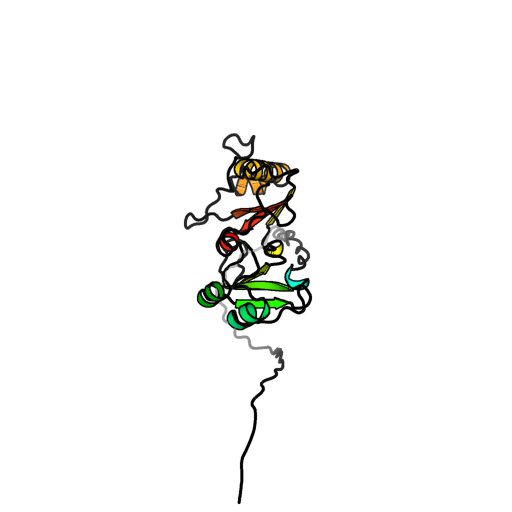1 ? -15.763 5.036 7.919 1.00 93.25 161 LYS A CA 1
ATOM 1215 C C . LYS A 1 161 ? -15.013 3.707 8.004 1.00 93.25 161 LYS A C 1
ATOM 1217 O O . LYS A 1 161 ? -15.566 2.756 8.544 1.00 93.25 161 LYS A O 1
ATOM 1222 N N . ALA A 1 162 ? -13.745 3.661 7.599 1.00 94.88 162 ALA A N 1
ATOM 1223 C CA . ALA A 1 162 ? -12.902 2.478 7.762 1.00 94.88 162 ALA A CA 1
ATOM 1224 C C . ALA A 1 162 ? -12.731 2.084 9.241 1.00 94.88 162 ALA A C 1
ATOM 1226 O O . ALA A 1 162 ? -12.907 0.919 9.594 1.00 94.88 162 ALA A O 1
ATOM 1227 N N . ASN A 1 163 ? -12.478 3.059 10.122 1.00 95.31 163 ASN A N 1
ATOM 1228 C CA . ASN A 1 163 ? -12.402 2.835 11.567 1.00 95.31 163 ASN A CA 1
ATOM 1229 C C . ASN A 1 163 ? -13.730 2.357 12.156 1.00 95.31 163 ASN A C 1
ATOM 1231 O O . ASN A 1 163 ? -13.722 1.522 13.054 1.00 95.31 163 ASN A O 1
ATOM 1235 N N . LYS A 1 164 ? -14.861 2.889 11.676 1.00 94.75 164 LYS A N 1
ATOM 1236 C CA . LYS A 1 164 ? -16.189 2.441 12.103 1.00 94.75 164 LYS A CA 1
ATOM 1237 C C . LYS A 1 164 ? -16.400 0.977 11.731 1.00 94.75 164 LYS A C 1
ATOM 1239 O O . LYS A 1 164 ? -16.713 0.186 12.608 1.00 94.75 164 LYS A O 1
ATOM 1244 N N . ASN A 1 165 ? -16.139 0.609 10.479 1.00 95.69 165 ASN A N 1
ATOM 1245 C CA . ASN A 1 165 ? -16.270 -0.779 10.045 1.00 95.69 165 ASN A CA 1
ATOM 1246 C C . ASN A 1 165 ? -15.332 -1.697 10.850 1.00 95.69 165 ASN A C 1
ATOM 1248 O O . ASN A 1 165 ? -15.761 -2.736 11.328 1.00 95.69 165 ASN A O 1
ATOM 1252 N N . LEU A 1 166 ? -14.077 -1.288 11.088 1.00 95.62 166 LEU A N 1
ATOM 1253 C CA . LEU A 1 166 ? -13.148 -2.054 11.930 1.00 95.62 166 LEU A CA 1
ATOM 1254 C C . LEU A 1 166 ? -13.658 -2.208 13.373 1.00 95.62 166 LEU A C 1
ATOM 1256 O O . LEU A 1 166 ? -13.499 -3.266 13.968 1.00 95.62 166 LEU A O 1
ATOM 1260 N N . MET A 1 167 ? -14.264 -1.169 13.948 1.00 94.19 167 MET A N 1
ATOM 1261 C CA . MET A 1 167 ? -14.865 -1.214 15.284 1.00 94.19 167 MET A CA 1
ATOM 1262 C C . MET A 1 167 ? -16.071 -2.158 15.343 1.00 94.19 167 MET A C 1
ATOM 1264 O O . MET A 1 167 ? -16.208 -2.883 16.328 1.00 94.19 167 MET A O 1
ATOM 1268 N N . ASP A 1 168 ? -16.911 -2.151 14.308 1.00 94.12 168 ASP A N 1
ATOM 1269 C CA . ASP A 1 168 ? -18.120 -2.973 14.212 1.00 94.12 168 ASP A CA 1
ATOM 1270 C C . ASP A 1 168 ? -17.775 -4.455 13.952 1.00 94.12 168 ASP A C 1
ATOM 1272 O O . ASP A 1 168 ? -18.390 -5.348 14.531 1.00 94.12 168 ASP A O 1
ATOM 1276 N N . GLU A 1 169 ? -16.759 -4.725 13.126 1.00 94.62 169 GLU A N 1
ATOM 1277 C CA . GLU A 1 169 ? -16.371 -6.078 12.699 1.00 94.62 169 GLU A CA 1
ATOM 1278 C C . GLU A 1 169 ? -15.289 -6.712 13.594 1.00 94.62 169 GLU A C 1
ATOM 1280 O O . GLU A 1 169 ? -15.283 -7.924 13.810 1.00 94.62 169 GLU A O 1
ATOM 1285 N N . GLN A 1 170 ? -14.359 -5.911 14.124 1.00 94.75 170 GLN A N 1
ATOM 1286 C CA . GLN A 1 170 ? -13.196 -6.361 14.899 1.00 94.75 170 GLN A CA 1
ATOM 1287 C C . GLN A 1 170 ? -12.902 -5.437 16.088 1.00 94.75 170 GLN A C 1
ATOM 1289 O O . GLN A 1 170 ? -11.807 -4.884 16.231 1.00 94.75 170 GLN A O 1
ATOM 1294 N N . ARG A 1 171 ? -13.879 -5.295 16.990 1.00 92.12 171 ARG A N 1
ATOM 1295 C CA . ARG A 1 171 ? -13.823 -4.350 18.115 1.00 92.12 171 ARG A CA 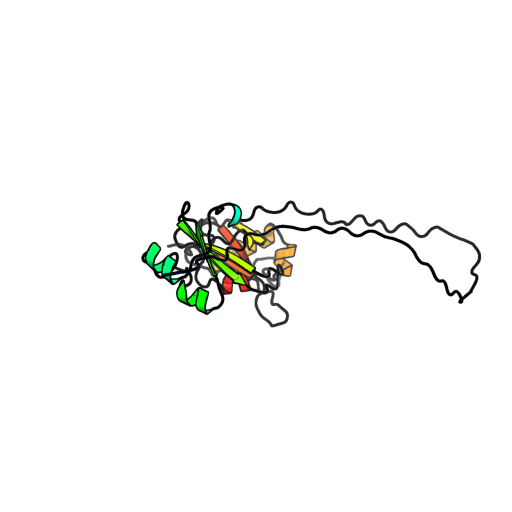1
ATOM 1296 C C . ARG A 1 171 ? -12.512 -4.372 18.905 1.00 92.12 171 ARG A C 1
ATOM 1298 O O . ARG A 1 171 ? -11.927 -3.319 19.135 1.00 92.12 171 ARG A O 1
ATOM 1305 N N . LYS A 1 172 ? -12.022 -5.561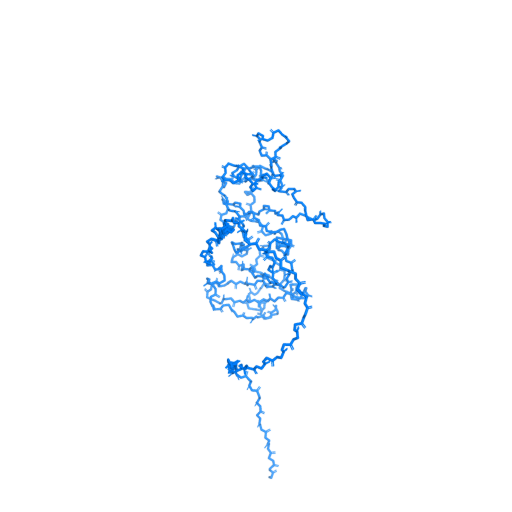 19.270 1.00 91.56 172 LYS A N 1
ATOM 1306 C CA . LYS A 1 172 ? -10.759 -5.700 20.011 1.00 91.56 172 LYS A CA 1
ATOM 1307 C C . LYS A 1 172 ? -9.578 -5.101 19.238 1.00 91.56 172 LYS A C 1
ATOM 1309 O O . LYS A 1 172 ? -8.796 -4.353 19.812 1.00 91.56 172 LYS A O 1
ATOM 1314 N N . THR A 1 173 ? -9.468 -5.398 17.944 1.00 91.75 173 THR A N 1
ATOM 1315 C CA . THR A 1 173 ? -8.434 -4.828 17.069 1.00 91.75 173 THR A CA 1
ATOM 1316 C C . THR A 1 173 ? -8.567 -3.307 16.998 1.00 91.75 173 THR A C 1
ATOM 1318 O O . THR A 1 173 ? -7.573 -2.595 17.104 1.00 91.75 173 THR A O 1
ATOM 1321 N N . ALA A 1 174 ? -9.790 -2.787 16.873 1.00 92.25 174 ALA A N 1
ATOM 1322 C CA . ALA A 1 174 ? -10.046 -1.350 16.833 1.00 92.25 174 ALA A CA 1
ATOM 1323 C C . ALA A 1 174 ? -9.609 -0.628 18.125 1.00 92.25 174 ALA A C 1
ATOM 1325 O O . ALA A 1 174 ? -8.989 0.439 18.062 1.00 92.25 174 ALA A O 1
ATOM 1326 N N . ASP A 1 175 ? -9.907 -1.213 19.287 1.00 90.69 175 ASP A N 1
ATOM 1327 C CA . ASP A 1 175 ? -9.476 -0.700 20.590 1.00 90.69 175 ASP A CA 1
ATOM 1328 C C . ASP A 1 175 ? -7.942 -0.760 20.721 1.00 90.69 175 ASP A C 1
ATOM 1330 O O . ASP A 1 175 ? -7.315 0.249 21.051 1.00 90.69 175 ASP A O 1
ATOM 1334 N N . ASP A 1 176 ? -7.323 -1.891 20.361 1.00 89.94 176 ASP A N 1
ATOM 1335 C CA . ASP A 1 176 ? -5.867 -2.092 20.415 1.00 89.94 176 ASP A CA 1
ATOM 1336 C C . ASP A 1 176 ? -5.104 -1.109 19.514 1.00 89.94 176 ASP A C 1
ATOM 1338 O O . ASP A 1 176 ? -3.983 -0.710 19.836 1.00 89.94 176 ASP A O 1
ATOM 1342 N N . LEU A 1 177 ? -5.695 -0.723 18.380 1.00 90.75 177 LEU A N 1
ATOM 1343 C CA . LEU A 1 177 ? -5.151 0.253 17.431 1.00 90.75 177 LEU A CA 1
ATOM 1344 C C . LEU A 1 177 ? -5.497 1.708 17.778 1.00 90.75 177 LEU A C 1
ATOM 1346 O O . LEU A 1 177 ? -5.059 2.634 17.087 1.00 90.75 177 LEU A O 1
ATOM 1350 N N . GLY A 1 178 ? -6.290 1.902 18.834 1.00 89.81 178 GLY A N 1
ATOM 1351 C CA . GLY A 1 178 ? -6.711 3.193 19.356 1.00 89.81 178 GLY A CA 1
ATOM 1352 C C . GLY A 1 178 ? -7.577 4.004 18.389 1.00 89.81 178 GLY A C 1
ATOM 1353 O O . GLY A 1 178 ? -7.659 5.231 18.500 1.00 89.81 178 GLY A O 1
ATOM 1354 N N . VAL A 1 179 ? -8.281 3.352 17.461 1.00 90.88 179 VAL A N 1
ATOM 1355 C CA . VAL A 1 179 ? -9.200 4.037 16.534 1.00 90.88 179 VAL A CA 1
ATOM 1356 C C . VAL A 1 179 ? -10.567 4.342 17.156 1.00 90.88 179 VAL A C 1
ATOM 1358 O O . VAL A 1 179 ? -11.373 5.047 16.549 1.00 90.88 179 VAL A O 1
ATOM 1361 N N . VAL A 1 180 ? -10.814 3.885 18.385 1.00 89.12 180 VAL A N 1
ATOM 1362 C CA . VAL A 1 180 ? -12.020 4.184 19.169 1.00 89.12 180 VAL A CA 1
ATOM 1363 C C . VAL A 1 180 ? -11.815 5.456 20.001 1.00 89.12 180 VAL A C 1
ATOM 1365 O O . VAL A 1 180 ? -10.719 5.751 20.489 1.00 89.12 180 VAL A O 1
ATOM 1368 N N . ASN A 1 181 ? -12.849 6.290 20.109 1.00 87.25 181 ASN A N 1
ATOM 1369 C CA . ASN A 1 181 ? -12.802 7.526 20.886 1.00 87.25 181 ASN A CA 1
ATOM 1370 C C . ASN A 1 181 ? -12.719 7.258 22.407 1.00 87.25 181 ASN A C 1
ATOM 1372 O O . ASN A 1 181 ? -12.884 6.138 22.877 1.00 87.25 181 ASN A O 1
ATOM 1376 N N . LYS A 1 182 ? -12.513 8.315 23.204 1.00 84.44 182 LYS A N 1
ATOM 1377 C CA . LYS A 1 182 ? -12.377 8.196 24.671 1.00 84.44 182 LYS A CA 1
ATOM 1378 C C . LYS A 1 182 ? -13.608 7.610 25.375 1.00 84.44 182 LYS A C 1
ATOM 1380 O O . LYS A 1 182 ? -13.469 7.079 26.467 1.00 84.44 182 LYS A O 1
ATOM 1385 N N . LYS A 1 183 ? -14.799 7.763 24.788 1.00 85.81 183 LYS A N 1
ATOM 1386 C CA . LYS A 1 183 ? -16.058 7.266 25.358 1.00 85.81 183 LYS A CA 1
ATOM 1387 C C . LYS A 1 183 ? -16.327 5.802 25.001 1.00 85.81 183 LYS A C 1
ATOM 1389 O O . LYS A 1 183 ? -17.246 5.218 25.558 1.00 85.81 183 LYS A O 1
ATOM 1394 N N . GLY A 1 184 ? -15.556 5.216 24.082 1.00 83.31 184 GLY A N 1
ATOM 1395 C CA . GLY A 1 184 ? -15.770 3.849 23.617 1.00 83.31 184 GLY A CA 1
ATOM 1396 C C . GLY A 1 184 ? -16.975 3.682 22.685 1.00 83.31 184 GLY A C 1
ATOM 1397 O O . GLY A 1 184 ? -17.317 2.550 22.349 1.00 83.31 184 GLY A O 1
ATOM 1398 N N . ASP A 1 185 ? -17.639 4.770 22.290 1.00 87.06 185 ASP A N 1
ATOM 1399 C CA . ASP A 1 185 ? -18.942 4.733 21.612 1.00 87.06 185 ASP A CA 1
ATOM 1400 C C . ASP A 1 185 ? -18.864 5.039 20.110 1.00 87.06 185 ASP A C 1
ATOM 1402 O O . ASP A 1 185 ? -19.798 4.730 19.378 1.00 87.06 185 ASP A O 1
ATOM 1406 N N . ASN A 1 186 ? -17.760 5.625 19.631 1.00 89.44 186 ASN A N 1
ATOM 1407 C CA . ASN A 1 186 ? -17.595 5.996 18.226 1.00 89.44 186 ASN A CA 1
ATOM 1408 C C . ASN A 1 186 ? -16.149 5.857 17.735 1.00 89.44 186 ASN A C 1
ATOM 1410 O O . ASN A 1 186 ? -15.185 6.037 18.485 1.00 89.44 186 ASN A O 1
ATOM 1414 N N . ALA A 1 187 ? -16.014 5.663 16.424 1.00 91.25 187 ALA A N 1
ATOM 1415 C CA . ALA A 1 187 ? -14.748 5.693 15.705 1.00 91.25 187 ALA A CA 1
ATOM 1416 C C . ALA A 1 187 ? -14.182 7.119 15.537 1.00 91.25 187 ALA A C 1
ATOM 1418 O O . ALA A 1 187 ? -14.911 8.087 15.287 1.00 91.25 187 ALA A O 1
ATOM 1419 N N . LYS A 1 188 ? -12.855 7.254 15.628 1.00 90.25 188 LYS A N 1
ATOM 1420 C CA . LYS A 1 188 ? -12.120 8.505 15.386 1.00 90.25 188 LYS A CA 1
ATOM 1421 C C . LYS A 1 188 ? -12.029 8.836 13.888 1.00 90.25 188 LYS A C 1
ATOM 1423 O O . LYS A 1 188 ? -12.027 7.949 13.041 1.00 90.25 188 LYS A O 1
ATOM 1428 N N . LYS A 1 189 ? -11.857 10.125 13.564 1.00 88.38 189 LYS A N 1
ATOM 1429 C CA . LYS A 1 189 ? -11.669 10.643 12.187 1.00 88.38 189 LYS A CA 1
ATOM 1430 C C . LYS A 1 189 ? -10.199 10.767 11.757 1.00 88.38 189 LYS A C 1
ATOM 1432 O O . LYS A 1 189 ? -9.810 11.755 11.133 1.00 88.38 189 LYS A O 1
ATOM 1437 N N . ILE A 1 190 ? -9.360 9.833 12.182 1.00 86.75 190 ILE A N 1
ATOM 1438 C CA . ILE A 1 190 ? -7.912 9.847 11.939 1.00 86.75 190 ILE A CA 1
ATOM 1439 C C . ILE A 1 190 ? -7.422 8.430 11.648 1.00 86.75 190 ILE A C 1
ATOM 1441 O O . ILE A 1 190 ? -8.153 7.471 11.881 1.00 86.75 190 ILE A O 1
ATOM 1445 N N . ASN A 1 191 ? -6.188 8.300 11.167 1.00 85.62 191 ASN A N 1
ATOM 1446 C CA . ASN A 1 191 ? -5.515 7.004 11.122 1.00 85.62 191 ASN A CA 1
ATOM 1447 C C . ASN A 1 191 ? -5.425 6.357 12.520 1.00 85.62 191 ASN A C 1
ATOM 1449 O O . ASN A 1 191 ? -5.524 7.071 13.528 1.00 85.62 191 ASN A O 1
ATOM 1453 N N . PRO A 1 192 ? -5.207 5.029 12.581 1.00 88.19 192 PRO A N 1
ATOM 1454 C CA . PRO A 1 192 ? -4.758 4.354 13.794 1.00 88.19 192 PRO A CA 1
ATOM 1455 C C . PRO A 1 192 ? -3.652 5.143 14.488 1.00 88.19 192 PRO A C 1
ATOM 1457 O O . PRO A 1 192 ? -2.739 5.651 13.840 1.00 88.19 192 PRO A O 1
ATOM 1460 N N . ASN A 1 193 ? -3.759 5.286 15.806 1.00 85.19 193 ASN A N 1
ATOM 1461 C CA . ASN 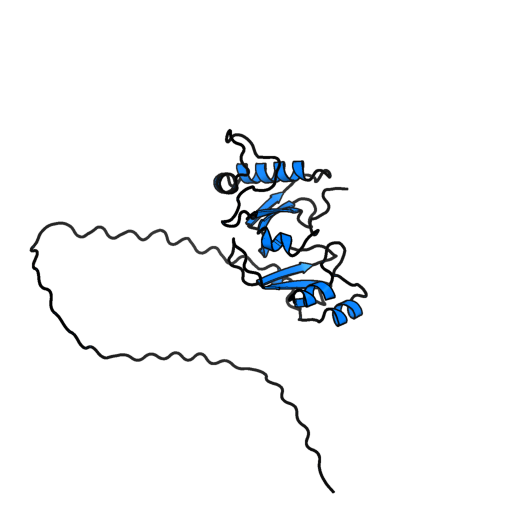A 1 193 ? -2.839 6.102 16.600 1.00 85.19 193 ASN A CA 1
ATOM 1462 C C . ASN A 1 193 ? -1.962 5.255 17.529 1.00 85.19 193 ASN A C 1
ATOM 1464 O O . ASN A 1 193 ? -1.326 5.806 18.427 1.00 85.19 193 ASN A O 1
ATOM 1468 N N . LYS A 1 194 ? -1.949 3.932 17.337 1.00 88.75 194 LYS A N 1
ATOM 1469 C CA . LYS A 1 194 ? -0.994 3.052 17.999 1.00 88.75 194 LYS A CA 1
ATOM 1470 C C . LYS A 1 194 ? 0.405 3.322 17.451 1.00 88.75 194 LYS A C 1
ATOM 1472 O O . LYS A 1 194 ? 0.616 3.260 16.238 1.00 88.75 194 LYS A O 1
ATOM 1477 N N . LEU A 1 195 ? 1.323 3.605 18.367 1.00 89.62 195 LEU A N 1
ATOM 1478 C CA . LEU A 1 195 ? 2.729 3.848 18.080 1.00 89.62 195 LEU A CA 1
ATOM 1479 C C . LEU A 1 195 ? 3.570 2.654 18.540 1.00 89.62 195 LEU A C 1
ATOM 1481 O O . LEU A 1 195 ? 3.176 1.951 19.476 1.00 89.62 195 LEU A O 1
ATOM 1485 N N . ASP A 1 196 ? 4.696 2.422 17.875 1.00 86.25 196 ASP A N 1
ATOM 1486 C CA . ASP A 1 196 ? 5.738 1.521 18.355 1.00 86.25 196 ASP A CA 1
ATOM 1487 C C . ASP A 1 196 ? 6.574 2.172 19.474 1.00 86.25 196 ASP A C 1
ATOM 1489 O O . ASP A 1 196 ? 6.304 3.289 19.924 1.00 86.25 196 ASP A O 1
ATOM 1493 N N . GLU A 1 197 ? 7.584 1.448 19.955 1.00 85.25 197 GLU A N 1
ATOM 1494 C CA . GLU A 1 197 ? 8.495 1.900 21.014 1.00 85.25 197 GLU A CA 1
ATOM 1495 C C . GLU A 1 197 ? 9.300 3.160 20.657 1.00 85.25 197 GLU A C 1
ATOM 1497 O O . GLU A 1 197 ? 9.747 3.872 21.555 1.00 85.25 197 GLU A O 1
ATOM 1502 N N . ASN A 1 198 ? 9.436 3.470 19.364 1.00 86.00 198 ASN A N 1
ATOM 1503 C CA . ASN A 1 198 ? 10.148 4.643 18.863 1.00 86.00 198 ASN A CA 1
ATOM 1504 C C . ASN A 1 198 ? 9.210 5.837 18.622 1.00 86.00 198 ASN A C 1
ATOM 1506 O O . ASN A 1 198 ? 9.664 6.921 18.254 1.00 86.00 198 ASN A O 1
ATOM 1510 N N . GLY A 1 199 ? 7.904 5.666 18.856 1.00 87.12 199 GLY A N 1
ATOM 1511 C CA . GLY A 1 199 ? 6.894 6.692 18.620 1.00 87.12 199 GLY A CA 1
ATOM 1512 C C . GLY A 1 199 ? 6.418 6.774 17.167 1.00 87.12 199 GLY A C 1
ATOM 1513 O O . GLY A 1 199 ? 5.705 7.721 16.827 1.00 87.12 199 GLY A O 1
ATOM 1514 N N . ASP A 1 200 ? 6.768 5.806 16.317 1.00 87.25 200 ASP A N 1
ATOM 1515 C CA . ASP A 1 200 ? 6.305 5.745 14.933 1.00 87.25 200 ASP A CA 1
ATOM 1516 C C . ASP A 1 200 ? 4.949 5.020 14.835 1.00 87.25 200 ASP A C 1
ATOM 1518 O O . ASP A 1 200 ? 4.688 4.079 15.589 1.00 87.25 200 ASP A O 1
ATOM 1522 N N . PRO A 1 201 ? 4.047 5.421 13.917 1.00 89.62 201 PRO A N 1
ATOM 1523 C CA . PRO A 1 201 ? 2.805 4.693 13.686 1.00 89.62 201 PRO A CA 1
ATOM 1524 C C . PRO A 1 201 ? 3.068 3.238 13.295 1.00 89.62 201 PRO A C 1
ATOM 1526 O O . PRO A 1 201 ? 3.933 2.959 12.473 1.00 89.62 201 PRO A O 1
ATOM 1529 N N . ILE A 1 202 ? 2.266 2.315 13.825 1.00 90.00 202 ILE A N 1
ATOM 1530 C CA . ILE A 1 202 ? 2.366 0.894 13.457 1.00 90.00 202 ILE A CA 1
ATOM 1531 C C . ILE A 1 202 ? 1.536 0.589 12.200 1.00 90.00 202 ILE A C 1
ATOM 1533 O O . ILE A 1 202 ? 1.955 -0.177 11.335 1.00 90.00 202 ILE A O 1
ATOM 1537 N N . TYR A 1 203 ? 0.369 1.226 12.072 1.00 91.56 203 TYR A N 1
ATOM 1538 C CA . TYR A 1 203 ? -0.575 0.991 10.979 1.00 91.56 203 TYR A CA 1
ATOM 1539 C C . TYR A 1 203 ? -1.052 2.289 10.342 1.00 91.56 203 TYR A C 1
ATOM 1541 O O . TYR A 1 203 ? -1.142 3.334 10.987 1.00 91.56 203 TYR A O 1
ATOM 1549 N N . THR A 1 204 ? -1.444 2.197 9.077 1.00 91.94 204 THR A N 1
ATOM 1550 C CA . THR A 1 204 ? -2.110 3.276 8.349 1.00 91.94 204 THR A CA 1
ATOM 1551 C C . THR A 1 204 ? -3.194 2.719 7.440 1.00 91.94 204 THR A C 1
ATOM 1553 O O . THR A 1 204 ? -3.110 1.584 6.970 1.00 91.94 204 THR A O 1
ATOM 1556 N N . TRP A 1 205 ? -4.209 3.538 7.169 1.00 92.88 205 TRP A N 1
ATOM 1557 C CA . TRP A 1 205 ? -5.167 3.244 6.118 1.00 92.88 205 TRP A CA 1
ATOM 1558 C C . TRP A 1 205 ? -4.624 3.619 4.745 1.00 92.88 205 TRP A C 1
ATOM 1560 O O . TRP A 1 205 ? -4.011 4.678 4.570 1.00 92.88 205 TRP A O 1
ATOM 1570 N N . HIS A 1 206 ? -4.950 2.782 3.770 1.00 89.81 206 HIS A N 1
ATOM 1571 C CA . HIS A 1 206 ? -4.606 2.940 2.372 1.00 89.81 206 HIS A CA 1
ATOM 1572 C C . HIS A 1 206 ? -5.828 2.713 1.476 1.00 89.81 206 HIS A C 1
ATOM 1574 O O . HIS A 1 206 ? -6.618 1.805 1.719 1.00 89.81 206 HIS A O 1
ATOM 1580 N N . HIS A 1 207 ? -5.988 3.527 0.435 1.00 89.31 207 HIS A N 1
ATOM 1581 C CA . HIS A 1 207 ? -7.052 3.363 -0.557 1.00 89.31 207 HIS A CA 1
ATOM 1582 C C . HIS A 1 207 ? -6.670 2.265 -1.554 1.00 89.31 207 HIS A C 1
ATOM 1584 O O . HIS A 1 207 ? -5.712 2.437 -2.302 1.00 89.31 207 HIS A O 1
ATOM 1590 N N . HIS A 1 208 ? -7.426 1.168 -1.591 1.00 88.81 208 HIS A N 1
ATOM 1591 C CA . HIS A 1 208 ? -7.216 0.074 -2.544 1.00 88.81 208 HIS A CA 1
ATOM 1592 C C . HIS A 1 208 ? -7.442 0.556 -3.986 1.00 88.81 208 HIS A C 1
ATOM 1594 O O . HIS A 1 208 ? -8.250 1.451 -4.263 1.00 88.81 208 HIS A O 1
ATOM 1600 N N . GLU A 1 209 ? -6.774 -0.084 -4.941 1.00 83.06 209 GLU A N 1
ATOM 1601 C CA . GLU A 1 209 ? -6.823 0.247 -6.364 1.00 83.06 209 GLU A CA 1
ATOM 1602 C C . GLU A 1 209 ? -8.197 0.031 -7.027 1.00 83.06 209 GLU A C 1
ATOM 1604 O O . GLU A 1 209 ? -8.429 0.545 -8.131 1.00 83.06 209 GLU A O 1
ATOM 1609 N N . ASP A 1 210 ? -9.111 -0.666 -6.335 1.00 85.81 210 ASP A N 1
ATOM 1610 C CA . ASP A 1 210 ? -10.491 -0.934 -6.748 1.00 85.81 210 ASP A CA 1
ATOM 1611 C C . ASP A 1 210 ? -11.406 0.293 -6.609 1.00 85.81 210 ASP A C 1
ATOM 1613 O O . ASP A 1 210 ? -12.540 0.271 -7.091 1.00 85.81 210 ASP A O 1
ATOM 1617 N N . GLY A 1 211 ? -10.927 1.360 -5.957 1.00 83.94 211 GLY A N 1
ATOM 1618 C CA . GLY A 1 211 ? -11.660 2.613 -5.788 1.00 83.94 211 GLY A CA 1
ATOM 1619 C C . GLY A 1 211 ? -12.863 2.528 -4.842 1.00 83.94 211 GLY A C 1
ATOM 1620 O O . GLY A 1 211 ? -13.676 3.450 -4.830 1.00 83.94 211 GLY A O 1
ATOM 1621 N N . LYS A 1 212 ? -12.994 1.449 -4.062 1.00 88.62 212 LYS A N 1
ATOM 1622 C CA . LYS A 1 212 ? -14.118 1.224 -3.136 1.00 88.62 212 LYS A CA 1
ATOM 1623 C C . LYS A 1 212 ? -13.732 0.503 -1.844 1.00 88.62 212 LYS A C 1
ATOM 1625 O O . LYS A 1 212 ? -14.617 0.174 -1.058 1.00 88.62 212 LYS A O 1
ATOM 1630 N N . SER A 1 213 ? -12.452 0.216 -1.619 1.00 91.62 213 SER A N 1
ATOM 1631 C CA . SER A 1 213 ? -11.973 -0.455 -0.410 1.00 91.62 213 SER A CA 1
ATOM 1632 C C . SER A 1 213 ? -10.846 0.314 0.275 1.00 91.62 213 SER A C 1
ATOM 1634 O O . SER A 1 213 ? -10.012 0.941 -0.374 1.00 91.62 213 SER A O 1
ATOM 1636 N N . MET A 1 214 ? -10.799 0.221 1.601 1.00 93.12 214 MET A N 1
ATOM 1637 C CA . MET A 1 214 ? -9.678 0.658 2.429 1.00 93.12 214 MET A CA 1
ATOM 1638 C C . MET A 1 214 ? -8.932 -0.553 2.974 1.00 93.12 214 MET A C 1
ATOM 1640 O O . MET A 1 214 ? -9.551 -1.544 3.368 1.00 93.12 214 MET A O 1
ATOM 1644 N N . LEU A 1 215 ? -7.610 -0.440 3.022 1.00 93.06 215 LEU A N 1
ATOM 1645 C CA . LEU A 1 215 ? -6.686 -1.441 3.533 1.00 93.06 215 LEU A CA 1
ATOM 1646 C C . LEU A 1 215 ? -6.001 -0.902 4.776 1.00 93.06 215 LEU A C 1
ATOM 1648 O O . LEU A 1 215 ? -5.411 0.178 4.749 1.00 93.06 215 LEU A O 1
ATOM 1652 N N . LEU A 1 216 ? -6.095 -1.648 5.866 1.00 93.81 216 LEU A N 1
ATOM 1653 C CA . LEU A 1 216 ? -5.281 -1.445 7.048 1.00 93.81 216 LEU A CA 1
ATOM 1654 C C . LEU A 1 216 ? -3.968 -2.186 6.825 1.00 93.81 216 LEU A C 1
ATOM 1656 O O . LEU A 1 216 ? -3.966 -3.415 6.720 1.00 93.81 216 LEU A O 1
ATOM 1660 N N . MET A 1 217 ? -2.869 -1.447 6.737 1.00 89.44 217 MET A N 1
ATOM 1661 C CA . MET A 1 217 ? -1.561 -2.015 6.421 1.00 89.44 217 MET A CA 1
ATOM 1662 C C . MET A 1 217 ? -0.463 -1.465 7.327 1.00 89.44 217 MET A C 1
ATOM 1664 O O . MET A 1 217 ? -0.620 -0.404 7.942 1.00 89.44 217 MET A O 1
ATOM 1668 N N . ASP A 1 218 ? 0.649 -2.195 7.387 1.00 88.50 218 ASP A N 1
ATOM 1669 C CA . ASP A 1 218 ? 1.861 -1.782 8.091 1.00 88.50 218 ASP A CA 1
ATOM 1670 C C . ASP A 1 218 ? 2.354 -0.421 7.566 1.00 88.50 218 ASP A C 1
ATOM 1672 O O . ASP A 1 218 ? 2.488 -0.189 6.356 1.00 88.50 218 ASP A O 1
ATOM 1676 N N . TYR A 1 219 ? 2.594 0.505 8.493 1.00 88.62 219 TYR A N 1
ATOM 1677 C CA . TYR A 1 219 ? 2.987 1.874 8.172 1.00 88.62 219 TYR A CA 1
ATOM 1678 C C . TYR A 1 219 ? 4.325 1.951 7.433 1.00 88.62 219 TYR A C 1
ATOM 1680 O O . TYR A 1 219 ? 4.478 2.773 6.527 1.00 88.62 219 TYR A O 1
ATOM 1688 N N . TRP A 1 220 ? 5.286 1.099 7.784 1.00 87.56 220 TRP A N 1
ATOM 1689 C CA . TRP A 1 220 ? 6.614 1.105 7.186 1.00 87.56 220 TRP A CA 1
ATOM 1690 C C . TRP A 1 220 ? 6.583 0.602 5.748 1.00 87.56 220 TRP A C 1
ATOM 1692 O O . TRP A 1 220 ? 7.233 1.201 4.889 1.00 87.56 220 TRP A O 1
ATOM 1702 N N . VAL A 1 221 ? 5.755 -0.406 5.456 1.00 89.00 221 VAL A N 1
ATOM 1703 C CA . VAL A 1 221 ? 5.469 -0.814 4.071 1.00 89.00 221 VAL A CA 1
ATOM 1704 C C . VAL A 1 221 ? 4.854 0.354 3.302 1.00 89.00 221 VAL A C 1
ATOM 1706 O O . VAL A 1 221 ? 5.376 0.746 2.263 1.00 89.00 221 VAL A O 1
ATOM 1709 N N . HIS A 1 222 ? 3.801 0.983 3.830 1.00 88.88 222 HIS A N 1
ATOM 1710 C CA . HIS A 1 222 ? 3.155 2.120 3.165 1.00 88.88 222 HIS A CA 1
ATOM 1711 C C . HIS A 1 222 ? 4.120 3.297 2.916 1.00 88.88 222 HIS A C 1
ATOM 1713 O O . HIS A 1 222 ? 4.080 3.944 1.870 1.00 88.88 222 HIS A O 1
ATOM 1719 N N . LYS A 1 223 ? 5.022 3.574 3.864 1.00 87.19 223 LYS A N 1
ATOM 1720 C CA . LYS A 1 223 ? 6.019 4.651 3.782 1.00 87.19 223 LYS A CA 1
ATOM 1721 C C . LYS A 1 223 ? 7.058 4.419 2.683 1.00 87.19 223 LYS A C 1
ATOM 1723 O O . LYS A 1 223 ? 7.551 5.399 2.125 1.00 87.19 223 LYS A O 1
ATOM 1728 N N . LEU A 1 224 ? 7.378 3.164 2.356 1.00 87.69 224 LEU A N 1
ATOM 1729 C CA . LEU A 1 224 ? 8.269 2.827 1.239 1.00 87.69 224 LEU A CA 1
ATOM 1730 C C . LEU A 1 224 ? 7.663 3.164 -0.125 1.00 87.69 224 LEU A C 1
ATOM 1732 O O . LEU A 1 224 ? 8.401 3.479 -1.056 1.00 87.69 224 LEU A O 1
ATOM 1736 N N . PHE A 1 225 ? 6.337 3.155 -0.226 1.00 86.12 225 PHE A N 1
ATOM 1737 C CA . PHE A 1 225 ? 5.595 3.397 -1.460 1.00 86.12 225 PHE A CA 1
ATOM 1738 C C . PHE A 1 225 ? 4.760 4.682 -1.347 1.00 86.12 225 PHE A C 1
ATOM 1740 O O . PHE A 1 225 ? 3.526 4.650 -1.420 1.00 86.12 225 PHE A O 1
ATOM 1747 N N . PRO A 1 226 ? 5.410 5.845 -1.127 1.00 63.56 226 PRO A N 1
ATOM 1748 C CA . PRO A 1 226 ? 4.696 7.080 -0.865 1.00 63.56 226 PRO A CA 1
ATOM 1749 C C . PRO A 1 226 ? 3.897 7.491 -2.109 1.00 63.56 226 PRO A C 1
ATOM 1751 O O . PRO A 1 226 ? 4.438 7.488 -3.211 1.00 63.56 226 PRO A O 1
ATOM 1754 N N . HIS A 1 227 ? 2.660 7.956 -1.894 1.00 61.34 227 HIS A N 1
ATOM 1755 C CA . HIS A 1 227 ? 1.685 8.466 -2.886 1.00 61.34 227 HIS A CA 1
ATOM 1756 C C . HIS A 1 227 ? 0.752 7.441 -3.534 1.00 61.34 227 HIS A C 1
ATOM 1758 O O . HIS A 1 227 ? -0.050 7.811 -4.383 1.00 61.34 227 HIS A O 1
ATOM 1764 N N . ALA A 1 228 ? 0.780 6.181 -3.129 1.00 52.47 228 ALA A N 1
ATOM 1765 C CA . ALA A 1 228 ? 0.191 5.135 -3.950 1.00 52.47 228 ALA A CA 1
ATOM 1766 C C . ALA A 1 228 ? -1.254 4.742 -3.571 1.00 52.47 228 ALA A C 1
ATOM 1768 O O . ALA A 1 228 ? -1.651 3.617 -3.807 1.00 52.47 228 ALA A O 1
ATOM 1769 N N . GLY A 1 229 ? -2.049 5.629 -2.963 1.00 45.31 229 GLY A N 1
ATOM 1770 C CA . GLY A 1 229 ? -3.460 5.344 -2.668 1.00 45.31 229 GLY A CA 1
ATOM 1771 C C . GLY A 1 229 ? -4.332 5.575 -3.895 1.00 45.31 229 GLY A C 1
ATOM 1772 O O . GLY A 1 229 ? -4.189 6.605 -4.560 1.00 45.31 229 GLY A O 1
ATOM 1773 N N . GLY A 1 230 ? -5.252 4.649 -4.181 1.00 48.78 230 GLY A N 1
ATOM 1774 C CA . GLY A 1 230 ? -6.361 4.896 -5.099 1.00 48.78 230 GLY A CA 1
ATOM 1775 C C . GLY A 1 230 ? -6.949 6.288 -4.852 1.00 48.78 230 GLY A C 1
ATOM 1776 O O . GLY A 1 230 ? -7.083 6.719 -3.707 1.00 48.78 230 GLY A O 1
ATOM 1777 N N . HIS A 1 231 ? -7.205 7.019 -5.938 1.00 51.16 231 HIS A N 1
ATOM 1778 C CA . HIS A 1 231 ? -7.779 8.364 -5.920 1.00 51.16 231 HIS A CA 1
ATOM 1779 C C . HIS A 1 231 ? -8.835 8.472 -4.813 1.00 51.16 231 HIS A C 1
ATOM 1781 O O . HIS A 1 231 ? -9.732 7.629 -4.758 1.00 51.16 231 HIS A O 1
ATOM 1787 N N . SER A 1 232 ? -8.777 9.499 -3.962 1.00 48.44 232 SER A N 1
ATOM 1788 C CA . SER A 1 232 ? -9.764 9.705 -2.894 1.00 48.44 232 SER A CA 1
ATOM 1789 C C . SER A 1 232 ? -11.171 10.028 -3.422 1.00 48.44 232 SER A C 1
ATOM 1791 O O . SER A 1 232 ? -11.968 10.579 -2.685 1.00 48.44 232 SER A O 1
ATOM 1793 N N . GLY A 1 233 ? -11.525 9.696 -4.664 1.00 42.12 233 GLY A N 1
ATOM 1794 C CA . GLY A 1 233 ? -12.658 10.269 -5.385 1.00 42.12 233 GLY A CA 1
ATOM 1795 C C . GLY A 1 233 ? -12.262 11.568 -6.094 1.00 42.12 233 GLY A C 1
ATOM 1796 O O . GLY A 1 233 ? -11.338 12.243 -5.649 1.00 42.12 233 GLY A O 1
ATOM 1797 N N . LYS A 1 234 ? -12.939 11.801 -7.226 1.00 40.84 234 LYS A N 1
ATOM 1798 C CA . LYS A 1 234 ? -12.693 12.765 -8.320 1.00 40.84 234 LYS A CA 1
ATOM 1799 C C . LYS A 1 234 ? -12.145 14.142 -7.946 1.00 40.84 234 LYS A C 1
ATOM 1801 O O . LYS A 1 234 ? -12.648 14.733 -6.967 1.00 40.84 234 LYS A O 1
#

Sequence (234 aa):
MAKAPSSAARNAGQAGLIAGRKAGGEAARLNGMTNIKKNGKAPDVIDSSSAKKAETPKKSVLDDYPNAKPISAKDLEEKLGSHNAGPNAPKFKKWEESGGWLKHDPDTGAVIYGKKINTSTKGNMDVEVPYVNGKPIFDDFTDYRTKIDSFNGKRKDDYQKANKNLMDEQRKTADDLGVVNKKGDNAKKINPNKLDENGDPIYTWHHHEDGKSMLLMDYWVHKLFPHAGGHSGK